Protein AF-A0A914VET1-F1 (afdb_monomer)

Organism: NCBI:txid2011161

Nearest PDB structures (foldseek):
  7yf5-assembly1_A  TM=9.419E-01  e=1.495E-14  Homo sapiens
  7yf5-assembly1_B  TM=9.483E-01  e=2.545E-14  Homo sapiens
  2o6l-assembly1_A  TM=9.411E-01  e=2.700E-14  Homo sapiens
  2o6l-assembly1_B  TM=9.484E-01  e=5.174E-14  Homo sapiens
  7yan-assembly2_D-2  TM=9.357E-01  e=5.489E-14  Homo sapiens

pLDDT: mean 88.29, std 15.83, range [33.38, 98.69]

Structure (mmCIF, N/CA/C/O backbone):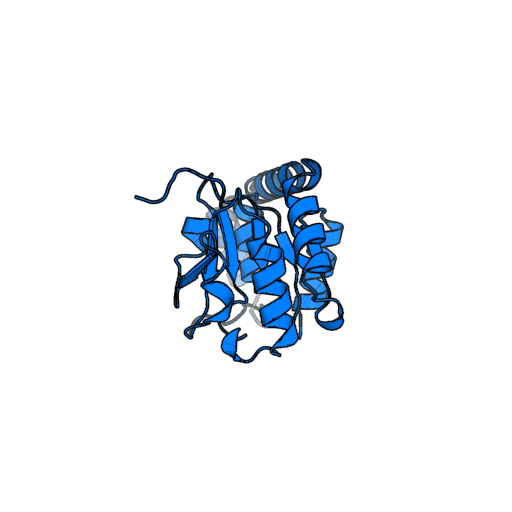
data_AF-A0A914VET1-F1
#
_entry.id   AF-A0A914VET1-F1
#
loop_
_atom_site.group_PDB
_atom_site.id
_atom_site.type_symbol
_atom_site.label_atom_id
_atom_site.label_alt_id
_atom_site.label_comp_id
_atom_site.label_asym_id
_atom_site.label_entity_id
_atom_site.label_seq_id
_atom_site.pdbx_PDB_ins_code
_atom_site.Cartn_x
_atom_site.Cartn_y
_atom_site.Cartn_z
_atom_site.occupancy
_atom_site.B_iso_or_equiv
_atom_site.auth_seq_id
_atom_site.auth_comp_id
_atom_site.auth_asym_id
_atom_site.auth_atom_id
_atom_site.pdbx_PDB_model_num
ATOM 1 N N . LEU A 1 1 ? -7.446 18.490 -12.364 1.00 37.38 1 LEU A N 1
ATOM 2 C CA . LEU A 1 1 ? -8.719 17.936 -11.841 1.00 37.38 1 LEU A CA 1
ATOM 3 C C . LEU A 1 1 ? -8.758 16.445 -12.171 1.00 37.38 1 LEU A C 1
ATOM 5 O O . LEU A 1 1 ? -9.218 16.076 -13.243 1.00 37.38 1 LEU A O 1
ATOM 9 N N . MET A 1 2 ? -8.177 15.599 -11.313 1.00 42.97 2 MET A N 1
ATOM 10 C CA . MET A 1 2 ? -8.223 14.141 -11.493 1.00 42.97 2 MET A CA 1
ATOM 11 C C . MET A 1 2 ? -9.684 13.675 -11.427 1.00 42.97 2 MET A C 1
ATOM 13 O O . MET A 1 2 ? -10.435 14.123 -10.558 1.00 42.97 2 MET A O 1
ATOM 17 N N . LYS A 1 3 ? -10.103 12.821 -12.370 1.00 43.72 3 LYS A N 1
ATOM 18 C CA . LYS A 1 3 ? -11.425 12.177 -12.342 1.00 43.72 3 LYS A CA 1
ATOM 19 C C . LYS A 1 3 ? -11.634 11.549 -10.956 1.00 43.72 3 LYS A C 1
ATOM 21 O O . LYS A 1 3 ? -10.720 10.925 -10.428 1.00 43.72 3 LYS A O 1
ATOM 26 N N . LYS A 1 4 ? -12.827 11.722 -10.373 1.00 63.06 4 LYS A N 1
ATOM 27 C CA . LYS A 1 4 ? -13.251 11.174 -9.067 1.00 63.06 4 LYS A CA 1
ATOM 28 C C . LYS A 1 4 ? -13.372 9.632 -9.102 1.00 63.06 4 LYS A C 1
ATOM 30 O O . LYS A 1 4 ? -14.446 9.100 -8.854 1.00 63.06 4 LYS A O 1
ATOM 35 N N . GLY A 1 5 ? -12.312 8.921 -9.483 1.00 85.88 5 GLY A N 1
ATOM 36 C CA . GLY A 1 5 ? -12.244 7.460 -9.542 1.00 85.88 5 GLY A CA 1
ATOM 37 C C . GLY A 1 5 ? -11.598 6.856 -8.291 1.00 85.88 5 GLY A C 1
ATOM 38 O O . GLY A 1 5 ? -11.015 7.597 -7.491 1.00 85.88 5 GLY A O 1
ATOM 39 N N . PRO A 1 6 ? -11.714 5.533 -8.092 1.00 95.94 6 PRO A N 1
ATOM 40 C CA . PRO A 1 6 ? -11.019 4.834 -7.020 1.00 95.94 6 PRO A CA 1
ATOM 41 C C . PRO A 1 6 ? -9.501 4.850 -7.259 1.00 95.94 6 PRO A C 1
ATOM 43 O O . PRO A 1 6 ? -9.032 4.822 -8.396 1.00 95.94 6 PRO A O 1
ATOM 46 N N . VAL A 1 7 ? -8.736 4.904 -6.172 1.00 97.94 7 VAL A N 1
ATOM 47 C CA . VAL A 1 7 ? -7.283 5.083 -6.174 1.00 97.94 7 VAL A CA 1
ATOM 48 C C . VAL A 1 7 ? -6.601 3.852 -5.587 1.00 97.94 7 VAL A C 1
ATOM 50 O O . VAL A 1 7 ? -7.009 3.345 -4.538 1.00 97.94 7 VAL A O 1
ATOM 53 N N . VAL A 1 8 ? -5.538 3.407 -6.249 1.00 98.56 8 VAL A N 1
ATOM 54 C CA . VAL A 1 8 ? -4.546 2.472 -5.714 1.00 98.56 8 VAL A CA 1
ATOM 55 C C . VAL A 1 8 ? -3.292 3.276 -5.398 1.00 98.56 8 VAL A C 1
ATOM 57 O O . VAL A 1 8 ? -2.717 3.915 -6.277 1.00 98.56 8 VAL A O 1
ATOM 60 N N . LEU A 1 9 ? -2.876 3.269 -4.137 1.00 98.38 9 LEU A N 1
ATOM 61 C CA . LEU A 1 9 ? -1.649 3.926 -3.704 1.00 98.38 9 LEU A CA 1
ATOM 62 C C . LEU A 1 9 ? -0.506 2.911 -3.691 1.00 98.38 9 LEU A C 1
ATOM 64 O O . LEU A 1 9 ? -0.681 1.811 -3.174 1.00 98.38 9 LEU A O 1
ATOM 68 N N . VAL A 1 10 ? 0.667 3.276 -4.205 1.00 97.88 10 VAL A N 1
ATOM 69 C CA . VAL A 1 10 ? 1.853 2.407 -4.215 1.00 97.88 10 VAL A CA 1
ATOM 70 C C . VAL A 1 10 ? 3.033 3.141 -3.587 1.00 97.88 10 VAL A C 1
ATOM 72 O O . VAL A 1 10 ? 3.426 4.219 -4.039 1.00 97.88 10 VAL A O 1
ATOM 75 N N . SER A 1 11 ? 3.602 2.567 -2.523 1.00 96.00 11 SER A N 1
ATOM 76 C CA . SER A 1 11 ? 4.776 3.120 -1.838 1.00 96.00 11 SER A CA 1
ATOM 77 C C . SER A 1 11 ? 5.548 2.040 -1.079 1.00 96.00 11 SER A C 1
ATOM 79 O O . SER A 1 11 ? 5.018 1.359 -0.197 1.00 96.00 11 SER A O 1
ATOM 81 N N . PHE A 1 12 ? 6.845 1.936 -1.366 1.00 94.44 12 PHE A N 1
ATOM 82 C CA . PHE A 1 12 ? 7.771 1.016 -0.693 1.00 94.44 12 PHE A CA 1
ATOM 83 C C . PHE A 1 12 ? 8.597 1.709 0.408 1.00 94.44 12 PHE A C 1
ATOM 85 O O . PHE A 1 12 ? 9.613 1.190 0.861 1.00 94.44 12 PHE A O 1
ATOM 92 N N . GLY A 1 13 ? 8.137 2.871 0.884 1.00 87.00 13 GLY A N 1
ATOM 93 C CA . GLY A 1 13 ? 8.807 3.638 1.932 1.00 87.00 13 GLY A CA 1
ATOM 94 C C . GLY A 1 13 ? 9.912 4.550 1.397 1.00 87.00 13 GLY A C 1
ATOM 95 O O . GLY A 1 13 ? 9.910 4.946 0.237 1.00 87.00 13 GLY A O 1
ATOM 96 N N . THR A 1 14 ? 10.814 4.969 2.283 1.00 81.12 14 THR A N 1
ATOM 97 C CA . THR A 1 14 ? 11.939 5.869 1.962 1.00 81.12 14 THR A CA 1
ATOM 98 C C . THR A 1 14 ? 13.263 5.134 1.775 1.00 81.12 14 THR A C 1
ATOM 100 O O . THR A 1 14 ? 14.162 5.677 1.146 1.00 81.12 14 THR A O 1
ATOM 103 N N . ILE A 1 15 ? 13.387 3.928 2.341 1.00 79.25 15 ILE A N 1
ATOM 104 C CA . ILE A 1 15 ? 14.629 3.143 2.331 1.00 79.25 15 ILE A CA 1
ATOM 105 C C . ILE A 1 15 ? 14.731 2.289 1.071 1.00 79.25 15 ILE A C 1
ATOM 107 O O . ILE A 1 15 ? 15.795 2.203 0.468 1.00 79.25 15 ILE A O 1
ATOM 111 N N . ALA A 1 16 ? 13.631 1.650 0.671 1.00 80.50 16 ALA A N 1
ATOM 112 C CA . ALA A 1 16 ? 13.591 0.940 -0.592 1.00 80.50 16 ALA A CA 1
ATOM 113 C C . ALA A 1 16 ? 13.415 1.964 -1.714 1.00 80.50 16 ALA A C 1
ATOM 115 O O . ALA A 1 16 ? 12.421 2.688 -1.735 1.00 80.50 16 ALA A O 1
ATOM 116 N N . GLN A 1 17 ? 14.382 2.018 -2.625 1.00 83.81 17 GLN A N 1
ATOM 117 C CA . GLN A 1 17 ? 14.286 2.788 -3.858 1.00 83.81 17 GLN A CA 1
ATOM 118 C C . GLN A 1 17 ? 13.723 1.868 -4.944 1.00 83.81 17 GLN A C 1
ATOM 120 O O . GLN A 1 17 ? 14.408 0.914 -5.321 1.00 83.81 17 GLN A O 1
ATOM 125 N N . PRO A 1 18 ? 12.484 2.089 -5.422 1.00 80.44 18 PRO A N 1
ATOM 126 C CA . PRO A 1 18 ? 11.893 1.248 -6.460 1.00 80.44 18 PRO A CA 1
ATOM 127 C C . PRO A 1 18 ? 12.713 1.221 -7.755 1.00 80.44 18 PRO A C 1
ATOM 129 O O . PRO A 1 18 ? 12.741 0.197 -8.429 1.00 80.44 18 PRO A O 1
ATOM 132 N N . SER A 1 19 ? 13.439 2.299 -8.062 1.00 81.19 19 SER A N 1
ATOM 133 C CA . SER A 1 19 ? 14.410 2.36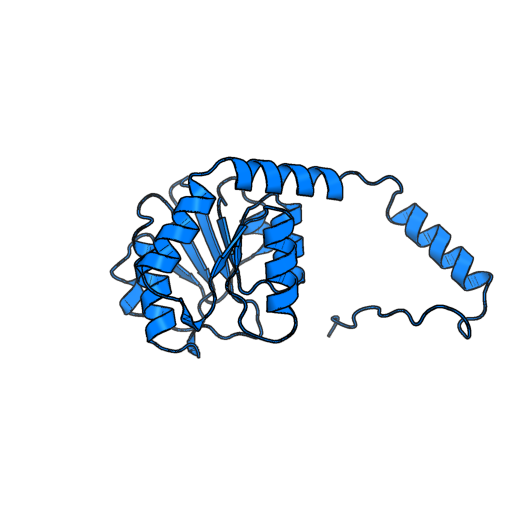9 -9.162 1.00 81.19 19 SER A CA 1
ATOM 134 C C . SER A 1 19 ? 15.523 1.316 -9.099 1.00 81.19 19 SER A C 1
ATOM 136 O O . SER A 1 19 ? 16.046 0.913 -10.135 1.00 81.19 19 SER A O 1
ATOM 138 N N . ALA A 1 20 ? 15.878 0.849 -7.900 1.00 86.88 20 ALA A N 1
ATOM 139 C CA . ALA A 1 20 ? 16.898 -0.174 -7.682 1.00 86.88 20 ALA A CA 1
ATOM 140 C C . ALA A 1 20 ? 16.332 -1.606 -7.694 1.00 86.88 20 ALA A C 1
ATOM 142 O O . ALA A 1 20 ? 17.068 -2.563 -7.435 1.00 86.88 20 ALA A O 1
ATOM 143 N N . PHE A 1 21 ? 15.031 -1.784 -7.946 1.00 90.94 21 PHE A N 1
ATOM 144 C CA . PHE A 1 21 ? 14.439 -3.116 -8.026 1.00 90.94 21 PHE A CA 1
ATOM 145 C C . PHE A 1 21 ? 14.884 -3.844 -9.304 1.00 90.94 21 PHE A C 1
ATOM 147 O O . PHE A 1 21 ? 15.158 -3.206 -10.323 1.00 90.94 21 PHE A O 1
ATOM 154 N N . PRO A 1 22 ? 14.939 -5.190 -9.282 1.00 93.00 22 PRO A N 1
ATOM 155 C CA . PRO A 1 22 ? 15.103 -5.974 -10.498 1.00 93.00 22 PRO A CA 1
ATOM 156 C C . PRO A 1 22 ? 14.072 -5.570 -11.556 1.00 93.00 22 PRO A C 1
ATOM 158 O O . PRO A 1 22 ? 12.897 -5.378 -11.234 1.00 93.00 22 PRO A O 1
ATOM 161 N N . LYS A 1 23 ? 14.501 -5.482 -12.821 1.00 92.12 23 LYS A N 1
ATOM 162 C CA . LYS A 1 23 ? 13.632 -5.078 -13.940 1.00 92.12 23 LYS A CA 1
ATOM 163 C C . LYS A 1 23 ? 12.366 -5.927 -14.025 1.00 92.12 23 LYS A C 1
ATOM 165 O O . LYS A 1 23 ? 11.289 -5.374 -14.192 1.00 92.12 23 LYS A O 1
ATOM 170 N N . ASP A 1 24 ? 12.483 -7.231 -13.793 1.00 93.06 24 ASP A N 1
ATOM 171 C CA . ASP A 1 24 ? 11.344 -8.154 -13.812 1.00 93.06 24 ASP A CA 1
ATOM 172 C C . ASP A 1 24 ? 10.283 -7.799 -12.759 1.00 93.06 24 ASP A C 1
ATOM 174 O O . ASP A 1 24 ? 9.086 -7.935 -13.008 1.00 93.06 24 ASP A O 1
ATOM 178 N N . TRP A 1 25 ? 10.694 -7.288 -11.590 1.00 94.94 25 TRP A N 1
ATOM 179 C CA . TRP A 1 25 ? 9.746 -6.844 -10.565 1.00 94.94 25 TRP A CA 1
ATOM 180 C C . TRP A 1 25 ? 9.036 -5.568 -10.985 1.00 94.94 25 TRP A C 1
ATOM 182 O O . TRP A 1 25 ? 7.827 -5.456 -10.803 1.00 94.94 25 TRP A O 1
ATOM 192 N N . ILE A 1 26 ? 9.788 -4.606 -11.524 1.00 94.62 26 ILE A N 1
ATOM 193 C CA . ILE A 1 26 ? 9.233 -3.343 -12.013 1.00 94.62 26 ILE A CA 1
ATOM 194 C C . ILE A 1 26 ? 8.223 -3.637 -13.122 1.00 94.62 26 ILE A C 1
ATOM 196 O O . ILE A 1 26 ? 7.090 -3.172 -13.038 1.00 94.62 26 ILE A O 1
ATOM 200 N N . HIS A 1 27 ? 8.599 -4.476 -14.086 1.00 95.25 27 HIS A N 1
ATOM 201 C CA . HIS A 1 27 ? 7.738 -4.909 -15.176 1.00 95.25 27 HIS A CA 1
ATOM 202 C C . HIS A 1 27 ? 6.457 -5.580 -14.658 1.00 95.25 27 HIS A C 1
ATOM 204 O O . HIS A 1 27 ? 5.361 -5.140 -14.995 1.00 95.25 27 HIS A O 1
ATOM 210 N N . GLY A 1 28 ? 6.574 -6.567 -13.760 1.00 97.00 28 GLY A N 1
ATOM 211 C CA . GLY A 1 28 ? 5.413 -7.244 -13.175 1.00 97.00 28 GLY A CA 1
ATOM 212 C C . GLY A 1 28 ? 4.488 -6.307 -12.389 1.00 97.00 28 GLY A C 1
ATOM 213 O O . GLY A 1 28 ? 3.268 -6.419 -12.483 1.00 97.00 28 GLY A O 1
ATOM 214 N N . LEU A 1 29 ? 5.048 -5.342 -11.654 1.00 97.31 29 LEU A N 1
ATOM 215 C CA . LEU A 1 29 ? 4.275 -4.331 -10.928 1.00 97.31 29 LEU A CA 1
ATOM 216 C C . LEU A 1 29 ? 3.564 -3.357 -11.874 1.00 97.31 29 LEU A C 1
ATOM 218 O O . LEU A 1 29 ? 2.380 -3.086 -11.686 1.00 97.31 29 LEU A O 1
ATOM 222 N N . VAL A 1 30 ? 4.271 -2.829 -12.874 1.00 97.12 30 VAL A N 1
ATOM 223 C CA . VAL A 1 30 ? 3.716 -1.897 -13.863 1.00 97.12 30 VAL A CA 1
ATOM 224 C C . VAL A 1 30 ? 2.611 -2.567 -14.664 1.00 97.12 30 VAL A C 1
ATOM 226 O O . VAL A 1 30 ? 1.521 -2.015 -14.766 1.00 97.12 30 VAL A O 1
ATOM 229 N N . GLU A 1 31 ? 2.860 -3.757 -15.203 1.00 97.81 31 GLU A N 1
ATOM 230 C CA . GLU A 1 31 ? 1.890 -4.468 -16.029 1.00 97.81 31 GLU A CA 1
ATOM 231 C C . GLU A 1 31 ? 0.677 -4.922 -15.204 1.00 97.81 31 GLU A C 1
ATOM 233 O O . GLU A 1 31 ? -0.469 -4.641 -15.563 1.00 97.81 31 GLU A O 1
ATOM 238 N N . GLY A 1 32 ? 0.917 -5.534 -14.039 1.00 98.12 32 GLY A N 1
ATOM 239 C CA . GLY A 1 32 ? -0.146 -6.041 -13.174 1.00 98.12 32 GLY A CA 1
ATOM 240 C C . GLY A 1 32 ? -1.061 -4.937 -12.636 1.00 98.12 32 GLY A C 1
ATOM 241 O O . GLY A 1 32 ? -2.284 -5.087 -12.639 1.00 98.12 32 GLY A O 1
ATOM 242 N N . LEU A 1 33 ? -0.497 -3.797 -12.218 1.00 98.19 33 LEU A N 1
ATOM 243 C CA . LEU A 1 33 ? -1.284 -2.641 -11.768 1.00 98.19 33 LEU A CA 1
ATOM 244 C C . LEU A 1 33 ? -1.870 -1.840 -12.939 1.00 98.19 33 LEU A C 1
ATOM 246 O O . LEU A 1 33 ? -2.954 -1.272 -12.813 1.00 98.19 33 LEU A O 1
ATOM 250 N N . GLY A 1 34 ? -1.195 -1.812 -14.087 1.00 97.56 34 GLY A N 1
ATOM 251 C CA . GLY A 1 34 ? -1.665 -1.158 -15.308 1.00 97.56 34 GLY A CA 1
ATOM 252 C C . GLY A 1 34 ? -2.943 -1.788 -15.860 1.00 97.56 34 GLY A C 1
ATOM 253 O O . GLY A 1 34 ? -3.829 -1.082 -16.340 1.00 97.56 34 GLY A O 1
ATOM 254 N N . ARG A 1 35 ? -3.105 -3.104 -15.679 1.00 97.56 35 ARG A N 1
ATOM 255 C CA . ARG A 1 35 ? -4.337 -3.846 -15.996 1.00 97.56 35 ARG A CA 1
ATOM 256 C C . ARG A 1 35 ? -5.554 -3.427 -15.157 1.00 97.56 35 ARG A C 1
ATOM 258 O O . ARG A 1 35 ? -6.683 -3.680 -15.572 1.00 97.56 35 ARG A O 1
ATOM 265 N N . LEU A 1 36 ? -5.373 -2.732 -14.029 1.00 96.56 36 LEU A N 1
ATOM 266 C CA . LEU A 1 36 ? -6.465 -2.165 -13.223 1.00 96.56 36 LEU A CA 1
ATOM 267 C C . LEU A 1 36 ? -7.011 -0.869 -13.854 1.00 96.56 36 LEU A C 1
ATOM 269 O O . LEU A 1 36 ? -7.013 0.191 -13.227 1.00 96.56 36 LEU A O 1
ATOM 273 N N . SER A 1 37 ? -7.503 -0.939 -15.093 1.00 93.31 37 SER A N 1
ATOM 274 C CA . SER A 1 37 ? -7.878 0.229 -15.914 1.00 93.31 37 SER A CA 1
ATOM 275 C C . SER A 1 37 ? -8.955 1.135 -15.297 1.00 93.31 37 SER A C 1
ATOM 277 O O . SER A 1 37 ? -9.076 2.302 -15.668 1.00 93.31 37 SER A O 1
ATOM 279 N N . ASN A 1 38 ? -9.741 0.611 -14.351 1.00 94.69 38 ASN A N 1
ATOM 280 C CA . ASN A 1 38 ? -10.794 1.344 -13.639 1.00 94.69 38 ASN A CA 1
ATOM 281 C C . ASN A 1 38 ? -10.280 2.132 -12.421 1.00 94.69 38 ASN A C 1
ATOM 283 O O . ASN A 1 38 ? -11.046 2.880 -11.810 1.00 94.69 38 ASN A O 1
ATOM 287 N N . PHE A 1 39 ? -9.009 1.962 -12.056 1.00 96.69 39 PHE A N 1
ATOM 288 C CA . PHE A 1 39 ? -8.386 2.577 -10.892 1.00 96.69 39 PHE A CA 1
ATOM 289 C C . PHE A 1 39 ? -7.273 3.516 -11.316 1.00 96.69 39 PHE A C 1
ATOM 291 O O . PHE A 1 39 ? -6.477 3.199 -12.192 1.00 96.69 39 PHE A O 1
ATOM 298 N N . THR A 1 40 ? -7.170 4.648 -10.632 1.00 97.62 40 THR A N 1
ATOM 299 C CA . THR A 1 40 ? -6.008 5.527 -10.733 1.00 97.62 40 THR A CA 1
ATOM 300 C C . THR A 1 40 ? -4.910 5.007 -9.811 1.00 97.62 40 THR A C 1
ATOM 302 O O . THR A 1 40 ? -5.080 4.979 -8.593 1.00 97.62 40 THR A O 1
ATOM 305 N N . VAL A 1 41 ? -3.776 4.608 -10.377 1.00 97.94 41 VAL A N 1
ATOM 306 C CA . VAL A 1 41 ? -2.606 4.136 -9.638 1.00 97.94 41 VAL A CA 1
ATOM 307 C C . VAL A 1 41 ? -1.678 5.323 -9.409 1.00 97.94 41 VAL A C 1
ATOM 309 O O . VAL A 1 41 ? -1.129 5.882 -10.354 1.00 97.94 41 VAL A O 1
ATOM 312 N N . ILE A 1 42 ? -1.498 5.724 -8.152 1.00 97.31 42 ILE A N 1
ATOM 313 C CA . ILE A 1 42 ? -0.522 6.746 -7.765 1.00 97.31 42 ILE A CA 1
ATOM 314 C C . ILE A 1 42 ? 0.663 6.022 -7.148 1.00 97.31 42 ILE A C 1
ATOM 316 O O . ILE A 1 42 ? 0.551 5.451 -6.061 1.00 97.31 42 ILE A O 1
ATOM 320 N N . TRP A 1 43 ? 1.800 6.047 -7.833 1.00 96.25 43 TRP A N 1
ATOM 321 C CA . TRP A 1 43 ? 2.990 5.327 -7.409 1.00 96.25 43 TRP A CA 1
ATOM 322 C C . TRP A 1 43 ? 4.120 6.296 -7.101 1.00 96.25 43 TRP A C 1
ATOM 324 O O . TRP A 1 43 ? 4.597 7.030 -7.964 1.00 96.25 43 TRP A O 1
ATOM 334 N N . ARG A 1 44 ? 4.575 6.272 -5.843 1.00 94.69 44 ARG A N 1
ATOM 335 C CA . ARG A 1 44 ? 5.830 6.911 -5.465 1.00 94.69 44 ARG A CA 1
ATOM 336 C C . ARG A 1 44 ? 7.015 6.220 -6.150 1.00 94.69 44 ARG A C 1
ATOM 338 O O . ARG A 1 44 ? 7.394 5.122 -5.739 1.00 94.69 44 ARG A O 1
ATOM 345 N N . PHE A 1 45 ? 7.607 6.877 -7.138 1.00 91.69 45 PHE A N 1
ATOM 346 C CA . PHE A 1 45 ? 8.716 6.360 -7.933 1.00 91.69 45 PHE A CA 1
ATOM 347 C C . PHE A 1 45 ? 9.668 7.508 -8.285 1.00 91.69 45 PHE A C 1
ATOM 349 O O . PHE A 1 45 ? 9.232 8.602 -8.629 1.00 91.69 45 PHE A O 1
ATOM 356 N N . ASP A 1 46 ? 10.963 7.278 -8.109 1.00 82.44 46 ASP A N 1
ATOM 357 C CA . ASP A 1 46 ? 12.000 8.309 -8.024 1.00 82.44 46 ASP A CA 1
ATOM 358 C C . ASP A 1 46 ? 12.633 8.698 -9.367 1.00 82.44 46 ASP A C 1
ATOM 360 O O . ASP A 1 46 ? 13.247 9.760 -9.456 1.00 82.44 46 ASP A O 1
ATOM 364 N N . ILE A 1 47 ? 12.458 7.882 -10.407 1.00 83.62 47 ILE A N 1
ATOM 365 C CA . ILE A 1 47 ? 13.014 8.112 -11.749 1.00 83.62 47 ILE A CA 1
ATOM 366 C C . ILE A 1 47 ? 11.945 7.946 -12.835 1.00 83.62 47 ILE A C 1
ATOM 368 O O . ILE A 1 47 ? 10.909 7.324 -12.612 1.00 83.62 47 ILE A O 1
ATOM 372 N N . ASP A 1 48 ? 12.200 8.452 -14.038 1.00 84.00 48 ASP A N 1
ATOM 373 C CA . ASP A 1 48 ? 11.318 8.176 -15.171 1.00 84.00 48 ASP A CA 1
ATOM 374 C C . ASP A 1 48 ? 11.339 6.684 -15.528 1.00 84.00 48 ASP A C 1
ATOM 376 O O . ASP A 1 48 ? 12.397 6.060 -15.632 1.00 84.00 48 ASP A O 1
ATOM 380 N N . LEU A 1 49 ? 10.152 6.116 -15.747 1.00 87.88 49 LEU A N 1
ATOM 381 C CA . LEU A 1 49 ? 9.967 4.716 -16.116 1.00 87.88 49 LEU A CA 1
ATOM 382 C C . LEU A 1 49 ? 9.143 4.631 -17.410 1.00 87.88 49 LEU A C 1
ATOM 384 O O . LEU A 1 49 ? 7.911 4.631 -17.357 1.00 87.88 49 LEU A O 1
ATOM 388 N N . PRO A 1 50 ? 9.801 4.551 -18.583 1.00 88.31 50 PRO A N 1
ATOM 389 C CA . PRO A 1 50 ? 9.123 4.540 -19.881 1.00 88.31 50 PRO A CA 1
ATOM 390 C C . PRO A 1 50 ? 8.088 3.419 -20.033 1.00 88.31 50 PRO A C 1
ATOM 392 O O . PRO A 1 50 ? 7.066 3.609 -20.683 1.00 88.31 50 PRO A O 1
ATOM 395 N N . GLU A 1 51 ? 8.311 2.272 -19.388 1.00 88.69 51 GLU A N 1
ATOM 396 C CA . GLU A 1 51 ? 7.394 1.124 -19.408 1.00 88.69 51 GLU A CA 1
ATOM 397 C C . GLU A 1 51 ? 6.009 1.444 -18.825 1.00 88.69 51 GLU A C 1
ATOM 399 O O . GLU A 1 51 ? 5.023 0.818 -19.211 1.00 88.69 51 GLU A O 1
ATOM 404 N N . ALA A 1 52 ? 5.908 2.430 -17.925 1.00 91.25 52 ALA A N 1
ATOM 405 C CA . ALA A 1 52 ? 4.633 2.868 -17.363 1.00 91.25 52 ALA A CA 1
ATOM 406 C C . ALA A 1 52 ? 3.829 3.758 -18.327 1.00 91.25 52 ALA A C 1
ATOM 408 O O . ALA A 1 52 ? 2.619 3.883 -18.165 1.00 91.25 52 ALA A O 1
ATOM 409 N N . ALA A 1 53 ? 4.461 4.344 -19.354 1.00 90.38 53 ALA A N 1
ATOM 410 C CA . ALA A 1 53 ? 3.810 5.287 -20.269 1.00 90.38 53 ALA A CA 1
ATOM 411 C C . ALA A 1 53 ? 2.691 4.652 -21.114 1.00 90.38 53 ALA A C 1
ATOM 413 O O . ALA A 1 53 ? 1.791 5.354 -21.572 1.00 90.38 53 ALA A O 1
ATOM 414 N N . GLN A 1 54 ? 2.717 3.329 -21.298 1.00 93.25 54 GLN A N 1
ATOM 415 C CA . GLN A 1 54 ? 1.652 2.590 -21.984 1.00 93.25 54 GLN A CA 1
ATOM 416 C C . GLN A 1 54 ? 0.372 2.439 -21.136 1.00 93.25 54 GLN A C 1
ATOM 418 O O . GLN A 1 54 ? -0.679 2.097 -21.675 1.00 93.25 54 GLN A O 1
ATOM 423 N N . TYR A 1 55 ? 0.440 2.715 -19.828 1.00 95.81 55 TYR A N 1
ATOM 424 C CA . TYR A 1 55 ? -0.670 2.580 -18.886 1.00 95.81 55 TYR A CA 1
ATOM 425 C C . TYR A 1 55 ? -1.156 3.962 -18.424 1.00 95.81 55 TYR A C 1
ATOM 427 O O . TYR A 1 55 ? -0.604 4.532 -17.481 1.00 95.81 55 TYR A O 1
ATOM 435 N N . PRO A 1 56 ? -2.216 4.525 -19.038 1.00 94.12 56 PRO A N 1
ATOM 436 C CA . PRO A 1 56 ? -2.661 5.896 -18.759 1.00 94.12 56 PRO A CA 1
ATOM 437 C C . PRO A 1 56 ? -3.214 6.091 -17.339 1.00 94.12 56 PRO A C 1
ATOM 439 O O . PRO A 1 56 ? -3.428 7.222 -16.904 1.00 94.12 56 PRO A O 1
ATOM 442 N N . ASN A 1 57 ? -3.487 4.996 -16.630 1.00 96.25 57 ASN A N 1
ATOM 443 C CA . ASN A 1 57 ? -3.963 4.985 -15.257 1.00 96.25 57 ASN A CA 1
ATOM 444 C C . ASN A 1 57 ? -2.832 5.014 -14.215 1.00 96.25 57 ASN A C 1
ATOM 446 O O . ASN A 1 57 ? -3.131 5.191 -13.034 1.00 96.25 57 ASN A O 1
ATOM 450 N N . ILE A 1 58 ? -1.569 4.851 -14.624 1.00 96.88 58 ILE A N 1
ATOM 451 C CA . ILE A 1 58 ? -0.408 4.921 -13.735 1.00 96.88 58 ILE A CA 1
ATOM 452 C C . ILE A 1 58 ? 0.162 6.339 -13.736 1.00 96.88 58 ILE A C 1
ATOM 454 O O . ILE A 1 58 ? 0.540 6.891 -14.767 1.00 96.88 58 ILE A O 1
ATOM 458 N N . HIS A 1 59 ? 0.270 6.917 -12.545 1.00 95.25 59 HIS A N 1
ATOM 459 C CA . HIS A 1 59 ? 0.903 8.205 -12.311 1.00 95.25 59 HIS A CA 1
ATOM 460 C C . HIS A 1 59 ? 2.084 8.026 -11.366 1.00 95.25 59 HIS A C 1
ATOM 462 O O . HIS A 1 59 ? 1.913 7.751 -10.175 1.00 95.25 59 HIS A O 1
ATOM 468 N N . LEU A 1 60 ? 3.282 8.197 -11.916 1.00 94.75 60 LEU A N 1
ATOM 469 C CA . LEU A 1 60 ? 4.524 8.173 -11.158 1.00 94.75 60 LEU A CA 1
ATOM 470 C C . LEU A 1 60 ? 4.788 9.554 -10.568 1.00 94.75 60 LEU A C 1
ATOM 472 O O . LEU A 1 60 ? 4.683 10.565 -11.263 1.00 94.75 60 LEU A O 1
ATOM 476 N N . VAL A 1 61 ? 5.113 9.599 -9.280 1.00 93.56 61 VAL A N 1
ATOM 477 C CA . VAL A 1 61 ? 5.464 10.837 -8.579 1.00 93.56 61 VAL A CA 1
ATOM 478 C C . VAL A 1 61 ? 6.681 10.607 -7.679 1.00 93.56 61 VAL A C 1
ATOM 480 O O . VAL A 1 61 ? 6.711 9.619 -6.948 1.00 93.56 61 VAL A O 1
ATOM 483 N N . PRO A 1 62 ? 7.674 11.511 -7.645 1.00 91.00 62 PRO A N 1
ATOM 484 C CA . PRO A 1 62 ? 8.867 11.334 -6.805 1.00 91.00 62 PRO A CA 1
ATOM 485 C C . PRO A 1 62 ? 8.539 11.390 -5.306 1.00 91.00 62 PRO A C 1
ATOM 487 O O . PRO A 1 62 ? 9.199 10.776 -4.462 1.00 91.00 62 PRO A O 1
ATOM 490 N N . TRP A 1 63 ? 7.475 12.116 -4.967 1.00 92.00 63 TRP A N 1
ATOM 491 C CA . TRP A 1 63 ? 6.985 12.286 -3.613 1.00 92.00 63 TRP A CA 1
ATOM 492 C C . TRP A 1 63 ? 5.460 12.392 -3.607 1.00 92.00 63 TRP A C 1
ATOM 494 O O . TRP A 1 63 ? 4.862 12.913 -4.547 1.00 92.00 63 TRP A O 1
ATOM 504 N N . LEU A 1 64 ? 4.834 11.910 -2.532 1.00 92.69 64 LEU A N 1
ATOM 505 C CA . LEU A 1 64 ? 3.396 12.029 -2.312 1.00 92.69 64 LEU A CA 1
ATOM 506 C C . LEU A 1 64 ? 3.063 12.208 -0.820 1.00 92.69 64 LEU A C 1
ATOM 508 O O . LEU A 1 64 ? 3.782 11.674 0.033 1.00 92.69 64 LEU A O 1
ATOM 512 N N . PRO A 1 65 ? 1.963 12.910 -0.481 1.00 94.19 65 PRO A N 1
ATOM 513 C CA . PRO A 1 65 ? 1.475 13.020 0.889 1.00 94.19 65 PRO A CA 1
ATOM 514 C C . PRO A 1 65 ? 0.742 11.726 1.288 1.00 94.19 65 PRO A C 1
ATOM 516 O O . PRO A 1 65 ? -0.485 11.665 1.306 1.00 94.19 65 PRO A O 1
ATOM 519 N N . GLN A 1 66 ? 1.502 10.660 1.574 1.00 95.31 66 GLN A N 1
ATOM 520 C CA . GLN A 1 66 ? 0.988 9.293 1.789 1.00 95.31 66 GLN A CA 1
ATOM 521 C C . GLN A 1 66 ? -0.185 9.238 2.770 1.00 95.31 66 GLN A C 1
ATOM 523 O O . GLN A 1 66 ? -1.202 8.620 2.472 1.00 95.31 66 GLN A O 1
ATOM 528 N N . ARG A 1 67 ? -0.064 9.915 3.915 1.00 95.00 67 ARG A N 1
ATOM 529 C CA . ARG A 1 67 ? -1.100 9.922 4.951 1.00 95.00 6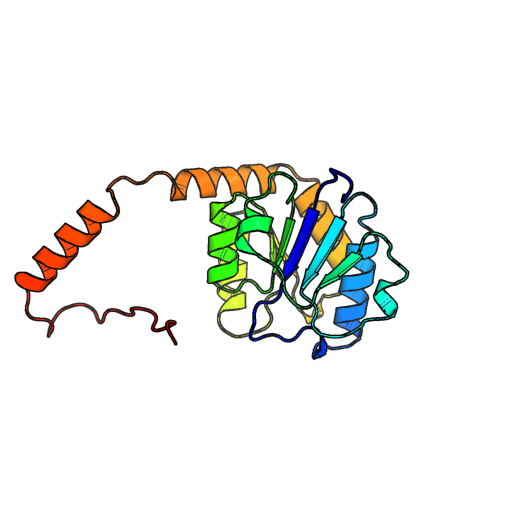7 ARG A CA 1
ATOM 530 C C . ARG A 1 67 ? -2.405 10.556 4.468 1.00 95.00 67 ARG A C 1
ATOM 532 O O . ARG A 1 67 ? -3.470 9.998 4.705 1.00 95.00 67 ARG A O 1
ATOM 539 N N . ASP A 1 68 ? -2.324 11.687 3.772 1.00 95.62 68 ASP A N 1
ATOM 540 C CA . ASP A 1 68 ? -3.513 12.377 3.262 1.00 95.62 68 ASP A CA 1
ATOM 541 C C . ASP A 1 68 ? -4.176 11.581 2.134 1.00 95.62 68 ASP A C 1
ATOM 543 O O . ASP A 1 68 ? -5.403 11.530 2.049 1.00 95.62 68 ASP A O 1
ATOM 547 N N . LEU A 1 69 ? -3.377 10.903 1.301 1.00 96.75 69 LEU A N 1
ATOM 548 C CA . LEU A 1 69 ? -3.891 9.993 0.280 1.00 96.75 69 LEU A CA 1
ATOM 549 C C . LEU A 1 69 ? -4.560 8.765 0.899 1.00 96.75 69 LEU A C 1
ATOM 551 O O . LEU A 1 69 ? -5.647 8.406 0.462 1.00 96.75 69 LEU A O 1
ATOM 555 N N . LEU A 1 70 ? -3.973 8.146 1.925 1.00 97.31 70 LEU A N 1
ATOM 556 C CA . LEU A 1 70 ? -4.595 7.016 2.626 1.00 97.31 70 LEU A CA 1
ATOM 557 C C . LEU A 1 70 ? -5.924 7.409 3.280 1.00 97.31 70 LEU A C 1
ATOM 559 O O . LEU A 1 70 ? -6.880 6.648 3.203 1.00 97.31 70 LEU A O 1
ATOM 563 N N . LYS A 1 71 ? -6.007 8.620 3.835 1.00 96.25 71 LYS A N 1
ATOM 564 C CA . LYS A 1 71 ? -7.237 9.176 4.413 1.00 96.25 71 LYS A CA 1
ATOM 565 C C . LYS A 1 71 ? -8.309 9.510 3.370 1.00 96.25 71 LYS A C 1
ATOM 567 O O . LYS A 1 71 ? -9.489 9.662 3.694 1.00 96.25 71 LYS A O 1
ATOM 572 N N . HIS A 1 72 ? -7.922 9.688 2.110 1.00 96.44 72 HIS A N 1
ATOM 573 C CA . HIS A 1 72 ? -8.857 10.081 1.069 1.00 96.44 72 HIS A CA 1
ATOM 574 C C . HIS A 1 72 ? -9.852 8.938 0.774 1.00 96.44 72 HIS A C 1
ATOM 576 O O . HIS A 1 72 ? -9.431 7.817 0.489 1.00 96.44 72 HIS A O 1
ATOM 582 N N . PRO A 1 73 ? -11.176 9.195 0.728 1.00 95.19 73 PRO A N 1
ATOM 583 C CA . PRO A 1 73 ? -12.198 8.143 0.623 1.00 95.19 73 PRO A CA 1
ATOM 584 C C . PRO A 1 73 ? -12.131 7.330 -0.676 1.00 95.19 73 PRO A C 1
ATOM 586 O O . PRO A 1 73 ? -12.691 6.233 -0.758 1.00 95.19 73 PRO A O 1
ATOM 589 N N . ASN A 1 74 ? -11.466 7.855 -1.706 1.00 96.31 74 ASN A N 1
ATOM 590 C CA . ASN A 1 74 ? -11.261 7.129 -2.955 1.00 96.31 74 ASN A CA 1
ATOM 591 C C . ASN A 1 74 ? -10.123 6.112 -2.891 1.00 96.31 74 ASN A C 1
ATOM 593 O O . ASN A 1 74 ? -10.074 5.271 -3.777 1.00 96.31 74 ASN A O 1
ATOM 597 N N . THR A 1 75 ? -9.245 6.142 -1.892 1.00 97.81 75 THR A N 1
ATOM 598 C CA . THR A 1 75 ? -8.164 5.158 -1.779 1.00 97.81 75 THR A CA 1
ATOM 599 C C . THR A 1 75 ? -8.743 3.813 -1.363 1.00 97.81 75 THR A C 1
ATOM 601 O O . THR A 1 75 ? -9.370 3.689 -0.314 1.00 97.81 75 THR A O 1
ATOM 604 N N . LYS A 1 76 ? -8.608 2.815 -2.241 1.00 97.94 76 LYS A N 1
ATOM 605 C CA . LYS A 1 76 ? -9.215 1.483 -2.076 1.00 97.94 76 LYS A CA 1
ATOM 606 C C . LYS A 1 76 ? -8.203 0.391 -1.784 1.00 97.94 76 LYS A C 1
ATOM 608 O O . LYS A 1 76 ? -8.578 -0.632 -1.228 1.00 97.94 76 LYS A O 1
ATOM 613 N N . LEU A 1 77 ? -6.945 0.611 -2.146 1.00 98.62 77 LEU A N 1
ATOM 614 C CA . LEU A 1 77 ? -5.867 -0.341 -1.938 1.00 98.62 77 LEU A CA 1
ATOM 615 C C . LEU A 1 77 ? -4.569 0.410 -1.686 1.00 98.62 77 LEU A C 1
ATOM 617 O O . LEU A 1 77 ? -4.272 1.393 -2.372 1.00 98.62 77 LEU A O 1
ATOM 621 N N . PHE A 1 78 ? -3.780 -0.103 -0.749 1.00 98.69 78 PHE A N 1
ATOM 622 C CA . PHE A 1 78 ? -2.405 0.321 -0.554 1.00 98.69 78 PHE A CA 1
ATOM 623 C C . PHE A 1 78 ? -1.426 -0.817 -0.849 1.00 98.69 78 PHE A C 1
ATOM 625 O O . PHE A 1 78 ? -1.370 -1.818 -0.136 1.00 98.69 78 PHE A O 1
ATOM 632 N N . VAL A 1 79 ? -0.630 -0.662 -1.902 1.00 98.56 79 VAL A N 1
ATOM 633 C CA . VAL A 1 79 ? 0.478 -1.558 -2.235 1.00 98.56 79 VAL A CA 1
ATOM 634 C C . VAL A 1 79 ? 1.718 -1.086 -1.485 1.00 98.56 79 VAL A C 1
ATOM 636 O O . VAL A 1 79 ? 2.190 0.038 -1.678 1.00 98.56 79 VAL A O 1
ATOM 639 N N . THR A 1 80 ? 2.245 -1.931 -0.601 1.00 97.69 80 THR A N 1
ATOM 640 C CA . THR A 1 80 ? 3.314 -1.535 0.314 1.00 97.69 80 THR A CA 1
ATOM 641 C C . THR A 1 80 ? 4.298 -2.652 0.624 1.00 97.69 80 THR A C 1
ATOM 643 O O . THR A 1 80 ? 3.949 -3.827 0.692 1.00 97.69 80 THR A O 1
ATOM 646 N N . HIS A 1 81 ? 5.535 -2.264 0.932 1.00 96.38 81 HIS A N 1
ATOM 647 C CA . HIS A 1 81 ? 6.567 -3.146 1.484 1.00 96.38 81 HIS A CA 1
ATOM 648 C C . HIS A 1 81 ? 6.282 -3.683 2.900 1.00 96.38 81 HIS A C 1
ATOM 650 O O . HIS A 1 81 ? 7.115 -4.384 3.460 1.00 96.38 81 HIS A O 1
ATOM 656 N N . ALA A 1 82 ? 5.147 -3.339 3.518 1.00 96.50 82 ALA A N 1
ATOM 657 C CA . ALA A 1 82 ? 4.792 -3.736 4.884 1.00 96.50 82 ALA A CA 1
AT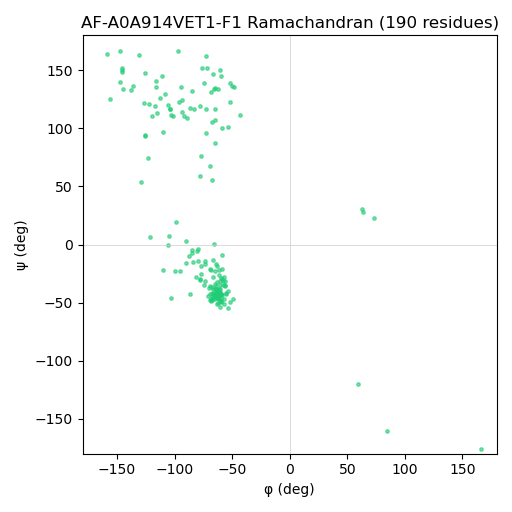OM 658 C C . ALA A 1 82 ? 5.745 -3.213 5.983 1.00 96.50 82 ALA A C 1
ATOM 660 O O . ALA A 1 82 ? 5.904 -3.833 7.039 1.00 96.50 82 ALA A O 1
ATOM 661 N N . GLY A 1 83 ? 6.360 -2.045 5.772 1.00 95.38 83 GLY A N 1
ATOM 662 C CA . GLY A 1 83 ? 7.011 -1.306 6.855 1.00 95.38 83 GLY A CA 1
ATOM 663 C C . GLY A 1 83 ? 6.010 -0.945 7.958 1.00 95.38 83 GLY A C 1
ATOM 664 O O . GLY A 1 83 ? 4.844 -0.659 7.680 1.00 95.38 83 GLY A O 1
ATOM 665 N N . TYR A 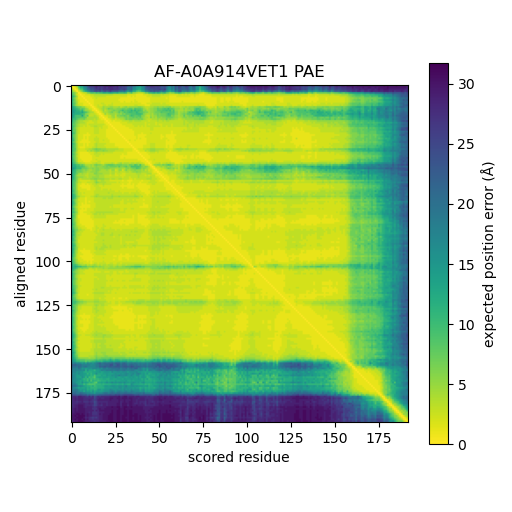1 84 ? 6.455 -0.941 9.217 1.00 93.44 84 TYR A N 1
ATOM 666 C CA . TYR A 1 84 ? 5.561 -0.778 10.371 1.00 93.44 84 TYR A CA 1
ATOM 667 C C . TYR A 1 84 ? 4.704 0.501 10.315 1.00 93.44 84 TYR A C 1
ATOM 669 O O . TYR A 1 84 ? 3.501 0.450 10.564 1.00 93.44 84 TYR A O 1
ATOM 677 N N . ASN A 1 85 ? 5.296 1.637 9.927 1.00 93.06 85 ASN A N 1
ATOM 678 C CA . ASN A 1 85 ? 4.564 2.903 9.797 1.00 93.06 85 ASN A CA 1
ATOM 679 C C . ASN A 1 85 ? 3.500 2.836 8.694 1.00 93.06 85 ASN A C 1
ATOM 681 O O . ASN A 1 85 ? 2.360 3.221 8.930 1.00 93.06 85 ASN A O 1
ATOM 685 N N . SER A 1 86 ? 3.847 2.277 7.531 1.00 93.75 86 SER A N 1
ATOM 686 C CA . SER A 1 86 ? 2.913 2.068 6.420 1.00 93.75 86 SER A CA 1
ATOM 687 C C . SER A 1 86 ? 1.725 1.197 6.828 1.00 93.75 86 SER A C 1
ATOM 689 O O . SER A 1 86 ? 0.587 1.539 6.515 1.00 93.75 86 SER A O 1
ATOM 691 N N . LEU A 1 87 ? 1.968 0.110 7.571 1.00 95.06 87 LEU A N 1
ATOM 692 C CA . LEU A 1 87 ? 0.885 -0.720 8.101 1.00 95.06 87 LEU A CA 1
ATOM 693 C C . LEU A 1 87 ? -0.014 0.065 9.052 1.00 95.06 87 LEU A C 1
ATOM 695 O O . LEU A 1 87 ? -1.236 -0.017 8.946 1.00 95.06 87 LEU A O 1
ATOM 699 N N . LEU A 1 88 ? 0.580 0.811 9.986 1.00 94.06 88 LEU A N 1
ATOM 700 C CA . LEU A 1 88 ? -0.171 1.566 10.982 1.00 94.06 88 LEU A CA 1
ATOM 701 C C . LEU A 1 88 ? -1.048 2.639 10.332 1.00 94.06 88 LEU A C 1
ATOM 703 O O . LEU A 1 88 ? -2.198 2.794 10.728 1.00 94.06 88 LEU A O 1
ATOM 707 N N . GLU A 1 89 ? -0.514 3.367 9.353 1.00 95.12 89 GLU A N 1
ATOM 708 C CA . GLU A 1 89 ? -1.248 4.386 8.600 1.00 95.12 89 GLU A CA 1
ATOM 709 C C . GLU A 1 89 ? -2.408 3.764 7.821 1.00 95.12 89 GLU A C 1
ATOM 711 O O . GLU A 1 89 ? -3.544 4.182 8.002 1.00 95.12 89 GLU A O 1
ATOM 716 N N . SER A 1 90 ? -2.157 2.712 7.036 1.00 96.75 90 SER A N 1
ATOM 717 C CA . SER A 1 90 ? -3.210 2.042 6.257 1.00 96.75 90 SER A CA 1
ATOM 718 C C . SER A 1 90 ? -4.316 1.478 7.143 1.00 96.75 90 SER A C 1
ATOM 720 O O . SER A 1 90 ? -5.498 1.617 6.841 1.00 96.75 90 SER A O 1
ATOM 722 N N . THR A 1 91 ? -3.930 0.865 8.265 1.00 95.06 91 THR A N 1
ATOM 723 C CA . THR A 1 91 ? -4.878 0.258 9.204 1.00 95.06 91 THR A CA 1
ATOM 724 C C . THR A 1 91 ? -5.737 1.318 9.893 1.00 95.06 91 THR A C 1
ATOM 726 O O . THR A 1 91 ? -6.916 1.077 10.100 1.00 95.06 91 THR A O 1
ATOM 729 N N . LYS A 1 92 ? -5.177 2.490 10.220 1.00 94.12 92 LYS A N 1
ATOM 730 C CA . LYS A 1 92 ? -5.914 3.612 10.833 1.00 94.12 92 LYS A CA 1
ATOM 731 C C . LYS A 1 92 ? -6.844 4.355 9.882 1.00 94.12 92 LYS A C 1
ATOM 733 O O . LYS A 1 92 ? -7.672 5.120 10.342 1.00 94.12 92 LYS A O 1
ATOM 738 N N . GLU A 1 93 ? -6.672 4.184 8.579 1.00 96.12 93 GLU A N 1
ATOM 739 C CA . GLU A 1 93 ? -7.568 4.777 7.582 1.00 96.12 93 GLU A CA 1
ATOM 740 C C . GLU A 1 93 ? -8.504 3.713 6.973 1.00 96.12 93 GLU A C 1
ATOM 742 O O . GLU A 1 93 ? -9.228 3.977 6.016 1.00 96.12 93 GLU A O 1
ATOM 747 N N . GLY A 1 94 ? -8.491 2.485 7.512 1.00 96.62 94 GLY A N 1
ATOM 748 C CA . GLY A 1 94 ? -9.358 1.395 7.065 1.00 96.62 94 GLY A CA 1
ATOM 749 C C . GLY A 1 94 ? -9.109 0.955 5.618 1.00 96.62 94 GLY A C 1
ATOM 750 O O . GLY A 1 94 ? -10.027 0.461 4.961 1.00 96.62 94 GLY A O 1
ATOM 751 N N . VAL A 1 95 ? -7.884 1.132 5.114 1.00 98.38 95 VAL A N 1
ATOM 752 C CA . VAL A 1 95 ? -7.496 0.783 3.741 1.00 98.38 95 VAL A CA 1
ATOM 753 C C . VAL A 1 95 ? -6.834 -0.601 3.728 1.00 98.38 95 VAL A C 1
ATOM 755 O O . VAL A 1 95 ? -5.822 -0.792 4.415 1.00 98.38 95 VAL A O 1
ATOM 758 N N . PRO A 1 96 ? -7.357 -1.576 2.957 1.00 98.38 96 PRO A N 1
ATOM 759 C CA . PRO A 1 96 ? -6.727 -2.883 2.817 1.00 98.38 96 PRO A CA 1
ATOM 760 C C . PRO A 1 96 ? -5.460 -2.813 1.952 1.00 98.38 96 PRO A C 1
ATOM 762 O O . PRO A 1 96 ? -5.232 -1.854 1.211 1.00 98.38 96 PRO A O 1
ATOM 765 N N . MET A 1 97 ? -4.612 -3.838 2.055 1.00 98.69 97 MET A N 1
ATOM 766 C CA . MET A 1 97 ? -3.242 -3.791 1.541 1.00 98.69 97 MET A CA 1
ATOM 767 C C . MET A 1 97 ? -2.890 -4.938 0.589 1.00 98.69 97 MET A C 1
ATOM 769 O O . MET A 1 97 ? -3.309 -6.080 0.770 1.00 98.69 97 MET A O 1
ATOM 773 N N . LEU A 1 98 ? -2.016 -4.641 -0.371 1.00 98.69 98 LEU A N 1
ATOM 774 C CA . LEU A 1 98 ? -1.187 -5.631 -1.057 1.00 98.69 98 LEU A CA 1
ATOM 775 C C . LEU A 1 98 ? 0.234 -5.519 -0.494 1.00 98.69 98 LEU A C 1
ATOM 777 O O . LEU A 1 98 ? 0.880 -4.477 -0.594 1.00 98.69 98 LEU A O 1
ATOM 781 N N . LEU A 1 99 ? 0.701 -6.583 0.147 1.00 98.50 99 LEU A N 1
ATOM 782 C CA . LEU A 1 99 ? 1.904 -6.595 0.971 1.00 98.50 99 LEU A CA 1
ATOM 783 C C . LEU A 1 99 ? 3.040 -7.281 0.211 1.00 98.50 99 LEU A C 1
ATOM 785 O O . LEU A 1 99 ? 2.978 -8.479 -0.050 1.00 98.50 99 LEU A O 1
ATOM 789 N N . ILE A 1 100 ? 4.101 -6.544 -0.096 1.00 97.94 100 ILE A N 1
ATOM 790 C CA . ILE A 1 100 ? 5.258 -7.049 -0.845 1.00 97.94 100 ILE A CA 1
ATOM 791 C C . ILE A 1 100 ? 6.519 -6.840 0.004 1.00 97.94 100 ILE A C 1
ATOM 793 O O . ILE A 1 100 ? 7.276 -5.896 -0.224 1.00 97.94 100 ILE 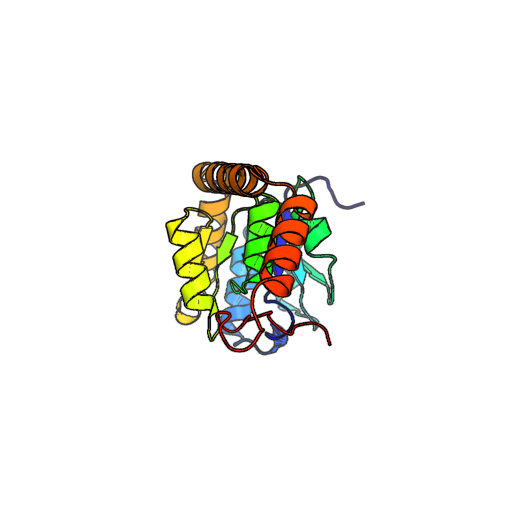A O 1
ATOM 797 N N . PRO A 1 101 ? 6.729 -7.656 1.053 1.00 96.44 101 PRO A N 1
ATOM 798 C CA . PRO A 1 101 ? 7.849 -7.473 1.967 1.00 96.44 101 PRO A CA 1
ATOM 799 C C . PRO A 1 101 ? 9.189 -7.704 1.261 1.00 96.44 101 PRO A C 1
ATOM 801 O O . PRO A 1 101 ? 9.382 -8.700 0.562 1.00 96.44 101 PRO A O 1
ATOM 804 N N . LEU A 1 102 ? 10.135 -6.793 1.483 1.00 93.62 102 LEU A N 1
ATOM 805 C CA . LEU A 1 102 ? 11.430 -6.774 0.804 1.00 93.62 102 LEU A CA 1
ATOM 806 C C . LEU A 1 102 ? 12.558 -7.293 1.707 1.00 93.62 102 LEU A C 1
ATOM 808 O O . LEU A 1 102 ? 13.372 -8.113 1.264 1.00 93.62 102 LEU A O 1
ATOM 812 N N . PHE A 1 103 ? 12.611 -6.834 2.965 1.00 89.75 103 PHE A N 1
ATOM 813 C CA . PHE A 1 103 ? 13.694 -7.150 3.906 1.00 89.75 103 PHE A CA 1
ATOM 814 C C . PHE A 1 103 ? 13.319 -6.968 5.392 1.00 89.75 103 PHE A C 1
ATOM 816 O O . PHE A 1 103 ? 12.352 -6.294 5.738 1.00 89.75 103 PHE A O 1
ATOM 823 N N . VAL A 1 104 ? 14.138 -7.547 6.280 1.00 90.38 104 VAL A N 1
ATOM 824 C CA . VAL A 1 104 ? 14.117 -7.333 7.744 1.00 90.38 104 VAL A CA 1
ATOM 825 C C . VAL A 1 104 ? 12.767 -7.712 8.378 1.00 90.38 104 VAL A C 1
ATOM 827 O O . VAL A 1 104 ? 12.352 -8.867 8.308 1.00 90.38 104 VAL A O 1
ATOM 830 N N . ASP A 1 105 ? 12.079 -6.773 9.020 1.00 90.75 105 ASP A N 1
ATOM 831 C CA . ASP A 1 105 ? 10.879 -6.980 9.830 1.00 90.75 105 ASP A CA 1
ATOM 832 C C . ASP A 1 105 ? 9.600 -7.020 8.984 1.00 90.75 105 ASP A C 1
ATOM 834 O O . ASP A 1 105 ? 8.562 -7.511 9.435 1.00 90.75 105 ASP A O 1
ATOM 838 N N . GLN A 1 106 ? 9.691 -6.571 7.731 1.00 95.38 106 GLN A N 1
ATOM 839 C CA . GLN A 1 106 ? 8.582 -6.480 6.783 1.00 95.38 106 GLN A CA 1
ATOM 840 C C . GLN A 1 106 ? 7.874 -7.824 6.580 1.00 95.38 106 GLN A C 1
ATOM 842 O O . GLN A 1 106 ? 6.652 -7.866 6.461 1.00 95.38 106 GLN A O 1
ATOM 847 N N . PHE A 1 107 ? 8.603 -8.944 6.610 1.00 96.25 107 PHE A N 1
ATOM 848 C CA . PHE A 1 107 ? 8.008 -10.279 6.487 1.00 96.25 107 PHE A CA 1
ATOM 849 C C . PHE A 1 107 ? 7.088 -10.610 7.666 1.00 96.25 107 PHE A C 1
ATOM 851 O O . PHE A 1 107 ? 5.957 -11.057 7.471 1.00 96.25 107 PHE A O 1
ATOM 858 N N . CYS A 1 108 ? 7.548 -10.354 8.892 1.00 96.88 108 CYS A N 1
ATOM 859 C CA . CYS A 1 108 ? 6.762 -10.566 10.106 1.00 96.88 108 CYS A CA 1
ATOM 860 C C . CYS A 1 108 ? 5.539 -9.644 10.136 1.00 96.88 108 CYS A C 1
ATOM 862 O O . CYS A 1 108 ? 4.438 -10.078 10.478 1.00 96.88 108 CYS A O 1
ATOM 864 N N . ASN A 1 109 ? 5.730 -8.388 9.738 1.00 96.88 109 ASN A N 1
ATOM 865 C CA . ASN A 1 109 ? 4.678 -7.387 9.617 1.00 96.88 109 ASN A CA 1
ATOM 866 C C . ASN A 1 109 ? 3.603 -7.823 8.607 1.00 96.88 109 ASN A C 1
ATOM 868 O O . ASN A 1 109 ? 2.419 -7.847 8.945 1.00 96.88 109 ASN A O 1
ATOM 872 N N . ALA A 1 110 ? 4.006 -8.269 7.414 1.00 97.62 110 ALA A N 1
ATOM 873 C CA . ALA A 1 110 ? 3.093 -8.772 6.392 1.00 97.62 110 ALA A CA 1
ATOM 874 C C . ALA A 1 110 ? 2.311 -10.005 6.871 1.00 97.62 110 ALA A C 1
ATOM 876 O O . ALA A 1 110 ? 1.095 -10.059 6.713 1.00 97.62 110 ALA A O 1
ATOM 877 N N . ILE A 1 111 ? 2.970 -10.975 7.519 1.00 97.31 111 ILE A N 1
ATOM 878 C CA . ILE A 1 111 ? 2.295 -12.162 8.076 1.00 97.31 111 ILE A CA 1
ATOM 879 C C . ILE A 1 111 ? 1.234 -11.762 9.108 1.00 97.31 111 ILE A C 1
ATOM 881 O O . ILE A 1 111 ? 0.135 -12.318 9.109 1.00 97.31 111 ILE A O 1
ATOM 885 N N . ARG A 1 112 ? 1.536 -10.795 9.982 1.00 96.75 112 ARG A N 1
ATOM 886 C CA . ARG A 1 112 ? 0.572 -10.283 10.968 1.00 96.75 112 ARG A CA 1
ATOM 887 C C . ARG A 1 112 ? -0.616 -9.604 10.290 1.00 96.75 112 ARG A C 1
ATOM 889 O O . ARG A 1 112 ? -1.749 -9.896 10.658 1.00 96.75 112 ARG A O 1
ATOM 896 N N . ALA A 1 113 ? -0.372 -8.761 9.288 1.00 97.75 113 ALA A N 1
ATOM 897 C CA . ALA A 1 113 ? -1.431 -8.090 8.539 1.00 97.75 113 ALA A CA 1
ATOM 898 C C . ALA A 1 113 ? -2.349 -9.091 7.810 1.00 97.75 113 ALA A C 1
ATOM 900 O O . ALA A 1 113 ? -3.570 -8.988 7.917 1.00 97.75 113 ALA A O 1
ATOM 901 N N . VAL A 1 114 ? -1.781 -10.117 7.164 1.00 98.12 114 VAL A N 1
ATOM 902 C CA . VAL A 1 114 ? -2.550 -11.200 6.520 1.00 98.12 114 VAL A CA 1
ATOM 903 C C . VAL A 1 114 ? -3.381 -11.976 7.543 1.00 98.12 114 VAL A C 1
ATOM 905 O O . VAL A 1 114 ? -4.564 -12.208 7.319 1.00 98.12 114 VAL A O 1
ATOM 908 N N . ARG A 1 115 ? -2.808 -12.335 8.703 1.00 97.62 115 ARG A N 1
ATOM 909 C CA . ARG A 1 115 ? -3.549 -13.016 9.787 1.00 97.62 115 ARG A CA 1
ATOM 910 C C . ARG A 1 115 ? -4.716 -12.190 10.321 1.00 97.62 115 ARG A C 1
ATOM 912 O O . ARG A 1 115 ? -5.710 -12.754 10.761 1.00 97.62 115 ARG A O 1
ATOM 919 N N . LEU A 1 116 ? -4.589 -10.867 10.292 1.00 96.19 116 LEU A N 1
ATOM 920 C CA . LEU A 1 116 ? -5.662 -9.951 10.658 1.00 96.19 116 LEU A CA 1
ATOM 921 C C . LEU A 1 116 ? -6.686 -9.752 9.535 1.00 96.19 116 LEU A C 1
ATOM 923 O O . LEU A 1 116 ? -7.669 -9.067 9.785 1.00 96.19 116 LEU A O 1
ATOM 927 N N . GLY A 1 117 ? -6.493 -10.338 8.349 1.00 97.75 117 GLY A N 1
ATOM 928 C CA . GLY A 1 117 ? -7.372 -10.184 7.188 1.00 97.75 117 GLY A CA 1
ATOM 929 C C . GLY A 1 117 ? -7.268 -8.813 6.517 1.00 97.75 117 GLY A C 1
ATOM 930 O O . GLY A 1 117 ? -8.206 -8.386 5.857 1.00 97.75 117 GLY A O 1
ATOM 931 N N . LEU A 1 118 ? -6.152 -8.103 6.706 1.00 98.00 118 LEU A N 1
ATOM 932 C CA . LEU A 1 118 ? -5.961 -6.740 6.194 1.00 98.00 118 LEU A CA 1
ATOM 933 C C . LEU A 1 118 ? -5.465 -6.693 4.746 1.00 98.00 118 LEU A C 1
ATOM 935 O O . LEU A 1 118 ? -5.307 -5.609 4.191 1.00 98.00 118 LEU A O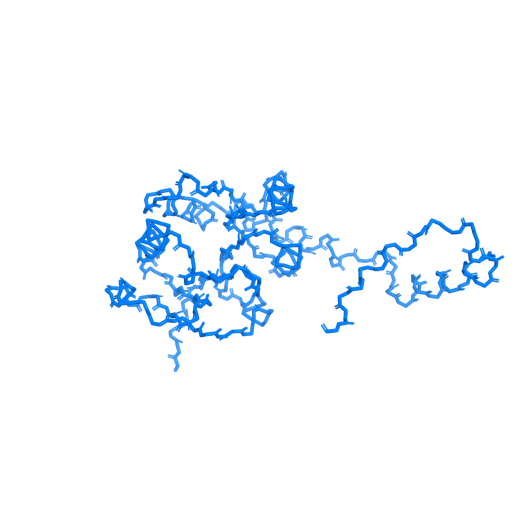 1
ATOM 939 N N . GLY A 1 119 ? -5.164 -7.839 4.142 1.00 98.19 119 GLY A N 1
ATOM 940 C CA . GLY A 1 119 ? -4.598 -7.870 2.805 1.00 98.19 119 GLY A CA 1
ATOM 941 C C . GLY A 1 119 ? -4.019 -9.212 2.400 1.00 98.19 119 GLY A C 1
ATOM 942 O O . GLY A 1 119 ? -4.067 -10.187 3.155 1.00 98.19 119 GLY A O 1
ATOM 943 N N . ILE A 1 120 ? -3.427 -9.222 1.210 1.00 98.62 120 ILE A N 1
ATOM 944 C CA . ILE A 1 120 ? -2.717 -10.365 0.630 1.00 98.62 120 ILE A CA 1
ATOM 945 C C . ILE A 1 120 ? -1.229 -10.049 0.584 1.00 98.62 120 ILE A C 1
ATOM 947 O O . ILE A 1 120 ? -0.836 -8.904 0.375 1.00 98.62 120 ILE A O 1
ATOM 951 N N . LYS A 1 121 ? -0.395 -11.068 0.792 1.00 98.31 121 LYS A N 1
ATOM 952 C CA . LYS A 1 121 ? 1.059 -10.960 0.684 1.00 98.31 121 LYS A CA 1
ATOM 953 C C . LYS A 1 121 ? 1.547 -11.681 -0.566 1.00 98.31 121 LYS A C 1
ATOM 955 O O . LYS A 1 121 ? 1.248 -12.860 -0.712 1.00 98.31 121 LYS A O 1
ATOM 960 N N . VAL A 1 122 ? 2.359 -10.997 -1.366 1.00 98.19 122 VAL A N 1
ATOM 961 C CA . VAL A 1 122 ? 3.088 -11.554 -2.514 1.00 98.19 122 VAL A CA 1
ATOM 962 C C . VAL A 1 122 ? 4.575 -11.524 -2.185 1.00 98.19 122 VAL A C 1
ATOM 964 O O . VAL A 1 122 ? 5.103 -10.481 -1.787 1.00 98.19 122 VAL A O 1
ATOM 967 N N . PHE A 1 123 ? 5.264 -12.662 -2.282 1.00 94.38 123 PHE A N 1
ATOM 968 C CA . PHE A 1 123 ? 6.708 -12.664 -2.084 1.00 94.38 123 PHE A CA 1
ATOM 969 C C . PHE A 1 123 ? 7.429 -12.106 -3.309 1.00 94.38 123 PHE A C 1
ATOM 971 O O . PHE A 1 123 ? 6.984 -12.222 -4.444 1.00 94.38 123 PHE A O 1
ATOM 978 N N . LYS A 1 124 ? 8.602 -11.518 -3.083 1.00 91.44 124 LYS A N 1
ATOM 979 C CA . LYS A 1 124 ? 9.384 -10.869 -4.139 1.00 91.44 124 LYS A CA 1
ATOM 980 C C . LYS A 1 124 ? 9.793 -11.800 -5.296 1.00 91.44 124 LYS A C 1
ATOM 982 O O . LYS A 1 124 ? 9.946 -11.348 -6.418 1.00 91.44 124 LYS A O 1
ATOM 987 N N . ASN A 1 125 ? 9.953 -13.098 -5.036 1.00 92.94 125 ASN A N 1
ATOM 988 C CA . ASN A 1 125 ? 10.235 -14.122 -6.052 1.00 92.94 125 ASN A CA 1
ATOM 989 C C . ASN A 1 125 ? 8.984 -14.594 -6.814 1.00 92.94 125 ASN A C 1
ATOM 991 O O . ASN A 1 125 ? 9.110 -15.385 -7.740 1.00 92.94 125 ASN A O 1
ATOM 995 N N . GLU A 1 126 ? 7.801 -14.141 -6.410 1.00 95.75 126 GLU A N 1
ATOM 996 C CA . GLU A 1 126 ? 6.515 -14.461 -7.032 1.00 95.75 126 GLU A CA 1
ATOM 997 C C . GLU A 1 126 ? 5.979 -13.277 -7.844 1.00 95.75 126 GLU A C 1
ATOM 999 O O . GLU A 1 126 ? 4.900 -13.384 -8.417 1.00 95.75 126 GLU A O 1
ATOM 1004 N N . ILE A 1 127 ? 6.691 -12.142 -7.883 1.00 97.50 127 ILE A N 1
ATOM 1005 C CA . ILE A 1 127 ? 6.250 -10.950 -8.611 1.00 97.50 127 ILE A CA 1
ATOM 1006 C C . ILE A 1 127 ? 6.210 -11.261 -10.110 1.00 97.50 127 ILE A C 1
ATOM 1008 O O . ILE A 1 127 ? 7.235 -11.520 -10.735 1.00 97.50 127 ILE A O 1
ATOM 1012 N N . SER A 1 128 ? 5.008 -11.189 -10.669 1.00 98.06 128 SER A N 1
ATOM 1013 C CA . SER A 1 128 ? 4.703 -11.247 -12.093 1.00 98.06 128 SER A CA 1
ATOM 1014 C C . SER A 1 128 ? 3.482 -10.365 -12.371 1.00 98.06 128 SER A C 1
ATOM 1016 O O . SER A 1 128 ? 2.788 -9.953 -11.438 1.00 98.06 128 SER A O 1
ATOM 1018 N N . SER A 1 129 ? 3.208 -10.073 -13.646 1.00 97.94 129 SER A N 1
ATOM 1019 C CA . SER A 1 129 ? 1.996 -9.343 -14.056 1.00 97.94 129 SER A CA 1
ATOM 1020 C C . SER A 1 129 ? 0.734 -9.987 -13.473 1.00 97.94 129 SER A C 1
ATOM 1022 O O . SER A 1 129 ? -0.058 -9.316 -12.808 1.00 97.94 129 SER A O 1
ATOM 1024 N N . ASP A 1 130 ? 0.599 -11.307 -13.630 1.00 98.31 130 ASP A N 1
ATOM 1025 C CA . ASP A 1 130 ? -0.561 -12.059 -13.151 1.00 98.31 130 ASP A CA 1
ATOM 1026 C C . ASP A 1 130 ? -0.650 -12.089 -11.626 1.00 98.31 130 ASP A C 1
ATOM 1028 O O . ASP A 1 130 ? -1.708 -11.797 -11.077 1.00 98.31 130 ASP A O 1
ATOM 1032 N N . SER A 1 131 ? 0.449 -12.360 -10.912 1.00 98.31 131 SER A N 1
ATOM 1033 C CA . SER A 1 131 ? 0.388 -12.449 -9.449 1.00 98.31 131 SER A CA 1
ATOM 1034 C C . SER A 1 131 ? 0.036 -11.108 -8.801 1.00 98.31 131 SER A C 1
ATOM 1036 O O . SER A 1 131 ? -0.737 -11.073 -7.841 1.00 98.31 131 SER A O 1
ATOM 1038 N N . ILE A 1 132 ? 0.551 -9.997 -9.340 1.00 98.62 132 ILE A N 1
ATOM 1039 C CA . ILE A 1 132 ? 0.229 -8.647 -8.868 1.00 98.62 132 ILE A CA 1
ATOM 1040 C C . ILE A 1 132 ? -1.213 -8.283 -9.210 1.00 98.62 132 ILE A C 1
ATOM 1042 O O . ILE A 1 132 ? -1.939 -7.810 -8.332 1.00 98.62 132 ILE A O 1
ATOM 1046 N N . HIS A 1 133 ? -1.635 -8.515 -10.454 1.00 98.69 133 HIS A N 1
ATOM 1047 C CA . HIS A 1 133 ? -2.997 -8.237 -10.893 1.00 98.69 133 HIS A CA 1
ATOM 1048 C C . HIS A 1 133 ? -4.022 -9.026 -10.076 1.00 98.69 133 HIS A C 1
ATOM 1050 O O . HIS A 1 133 ? -4.987 -8.445 -9.576 1.00 98.69 133 HIS A O 1
ATOM 1056 N N . ASP A 1 134 ? -3.816 -10.331 -9.917 1.00 98.62 134 ASP A N 1
ATOM 1057 C CA . ASP A 1 134 ? -4.773 -11.223 -9.272 1.00 98.62 134 ASP A CA 1
ATOM 1058 C C . ASP A 1 134 ? -4.859 -10.935 -7.777 1.00 98.62 134 ASP A C 1
ATOM 1060 O O . ASP A 1 134 ? -5.959 -10.810 -7.238 1.00 98.62 134 ASP A O 1
ATOM 1064 N N . ALA A 1 135 ? -3.719 -10.720 -7.110 1.00 98.69 135 ALA A N 1
ATOM 1065 C CA . ALA A 1 135 ? -3.707 -10.353 -5.699 1.00 98.69 135 ALA A CA 1
ATOM 1066 C C . ALA A 1 135 ? -4.363 -8.983 -5.459 1.00 98.69 135 ALA A C 1
ATOM 1068 O O . ALA A 1 135 ? -5.181 -8.845 -4.548 1.00 98.69 135 ALA A O 1
ATOM 1069 N N . ALA A 1 136 ? -4.051 -7.969 -6.275 1.00 98.69 136 ALA A N 1
ATOM 1070 C CA . ALA A 1 136 ? -4.674 -6.651 -6.158 1.00 98.69 136 ALA A CA 1
ATOM 1071 C C . ALA A 1 136 ? -6.184 -6.718 -6.427 1.00 98.69 136 ALA A C 1
ATOM 1073 O O . ALA A 1 136 ? -6.976 -6.189 -5.647 1.00 98.69 136 ALA A O 1
ATOM 1074 N N . SER A 1 137 ? -6.586 -7.414 -7.493 1.00 98.44 137 SER A N 1
ATOM 1075 C CA . SER A 1 137 ? -7.989 -7.609 -7.862 1.00 98.44 137 SER A CA 1
ATOM 1076 C C . SER A 1 137 ? -8.754 -8.357 -6.781 1.00 98.44 137 SER A C 1
ATOM 1078 O O . SER A 1 137 ? -9.877 -7.983 -6.460 1.00 98.44 137 SER A O 1
ATOM 1080 N N . GLN A 1 138 ? -8.153 -9.379 -6.171 1.00 98.62 138 GLN A N 1
ATOM 1081 C CA . GLN A 1 138 ? -8.773 -10.108 -5.074 1.00 98.62 138 GLN A CA 1
ATOM 1082 C C . GLN A 1 138 ? -9.020 -9.194 -3.871 1.00 98.62 138 GLN A C 1
ATOM 1084 O O . GLN A 1 138 ? -10.127 -9.190 -3.341 1.00 98.62 138 GLN A O 1
ATOM 1089 N N . VAL A 1 139 ? -8.036 -8.381 -3.468 1.00 98.56 139 VAL A N 1
ATOM 1090 C CA . VAL A 1 139 ? -8.219 -7.433 -2.353 1.00 98.56 139 VAL A CA 1
ATOM 1091 C C . VAL A 1 139 ? -9.287 -6.382 -2.669 1.00 98.56 139 VAL A C 1
ATOM 1093 O O . VAL A 1 139 ? -10.059 -6.010 -1.789 1.00 98.56 139 VAL A O 1
ATOM 1096 N N . LEU A 1 140 ? -9.343 -5.905 -3.915 1.00 98.06 140 LEU A N 1
ATOM 1097 C CA . LEU A 1 140 ? -10.286 -4.873 -4.352 1.00 98.06 140 LEU A CA 1
ATOM 1098 C C . LEU A 1 140 ? -11.725 -5.386 -4.520 1.00 98.06 140 LEU A C 1
ATOM 1100 O O . LEU A 1 140 ? -12.663 -4.631 -4.265 1.00 98.06 140 LEU A O 1
ATOM 1104 N N . ASN A 1 141 ? -11.902 -6.636 -4.954 1.00 97.69 141 ASN A N 1
ATOM 1105 C CA . ASN A 1 141 ? -13.212 -7.204 -5.287 1.00 97.69 141 ASN A CA 1
ATOM 1106 C C . ASN A 1 141 ? -13.841 -8.001 -4.138 1.00 97.69 141 ASN A C 1
ATOM 1108 O O . ASN A 1 141 ? -15.059 -8.172 -4.119 1.00 97.69 141 ASN A O 1
ATOM 1112 N N . ASP A 1 142 ? -13.043 -8.496 -3.190 1.00 98.06 142 ASP A N 1
ATOM 1113 C CA . ASP A 1 142 ? -13.550 -9.212 -2.023 1.00 98.06 142 ASP A CA 1
ATOM 1114 C C . ASP A 1 142 ? -13.834 -8.227 -0.871 1.00 98.06 142 ASP A C 1
ATOM 1116 O O . ASP A 1 142 ? -12.898 -7.706 -0.249 1.00 98.06 142 ASP A O 1
ATOM 1120 N N . PRO A 1 143 ? -15.117 -7.972 -0.539 1.00 96.75 143 PRO A N 1
ATOM 1121 C CA . PRO A 1 143 ? -15.489 -6.969 0.456 1.00 96.75 143 PRO A CA 1
ATOM 1122 C C . PRO A 1 143 ? -14.926 -7.276 1.847 1.00 96.75 143 PRO A C 1
ATOM 1124 O O . PRO A 1 143 ? -14.730 -6.347 2.634 1.00 96.75 143 PRO A O 1
ATOM 1127 N N . ARG A 1 144 ? -14.585 -8.541 2.136 1.00 98.12 144 ARG A N 1
ATOM 1128 C CA . ARG A 1 144 ? -14.056 -8.961 3.440 1.00 98.12 144 ARG A CA 1
ATOM 1129 C C . ARG A 1 144 ? -12.783 -8.210 3.818 1.00 98.12 144 ARG A C 1
ATOM 1131 O O . ARG A 1 144 ? -12.607 -7.905 4.994 1.00 98.12 144 ARG A O 1
ATOM 1138 N N . PHE A 1 145 ? -11.914 -7.870 2.862 1.00 98.31 145 PHE A N 1
ATOM 1139 C CA . PHE A 1 145 ? -10.697 -7.103 3.159 1.00 98.31 145 PHE A CA 1
ATOM 1140 C C . PHE A 1 145 ? -11.020 -5.671 3.591 1.00 98.31 145 PHE A C 1
ATOM 1142 O O . PHE A 1 145 ? -10.486 -5.191 4.591 1.00 98.31 145 PHE A O 1
ATOM 1149 N N . GLY A 1 146 ? -11.919 -4.997 2.870 1.00 96.25 146 GLY A N 1
ATOM 1150 C CA . GLY A 1 146 ? -12.344 -3.637 3.199 1.00 96.25 146 GLY A CA 1
ATOM 1151 C C . GLY A 1 146 ? -13.129 -3.568 4.511 1.00 96.25 146 GLY A C 1
ATOM 1152 O O . GLY A 1 146 ? -12.889 -2.686 5.334 1.00 96.25 146 GLY A O 1
ATOM 1153 N N . GLU A 1 147 ? -14.035 -4.518 4.744 1.00 97.69 147 GLU A N 1
ATOM 1154 C CA . GLU A 1 147 ? -14.772 -4.648 6.007 1.00 97.69 147 GLU A CA 1
ATOM 1155 C C . GLU A 1 147 ? -13.825 -4.893 7.177 1.00 97.69 147 GLU A C 1
ATOM 1157 O O . GLU A 1 147 ? -13.936 -4.247 8.221 1.00 97.69 147 GLU A O 1
ATOM 1162 N N . ARG A 1 148 ? -12.848 -5.787 6.995 1.00 97.75 148 ARG A N 1
ATOM 1163 C CA . ARG A 1 148 ? -11.882 -6.099 8.038 1.00 97.75 148 ARG A CA 1
ATOM 1164 C C . ARG A 1 148 ? -10.959 -4.926 8.338 1.00 97.75 148 ARG A C 1
ATOM 1166 O O . ARG A 1 148 ? -10.719 -4.654 9.512 1.00 97.75 148 ARG A O 1
ATOM 1173 N N . ALA A 1 149 ? -10.486 -4.211 7.319 1.00 96.88 149 ALA A N 1
ATOM 1174 C CA . ALA A 1 149 ? -9.671 -3.015 7.505 1.00 96.88 149 ALA A CA 1
ATOM 1175 C C . ALA A 1 149 ? -10.426 -1.936 8.301 1.00 96.88 149 ALA A C 1
ATOM 1177 O O . ALA A 1 149 ? -9.893 -1.428 9.285 1.00 96.88 149 ALA A O 1
ATOM 1178 N N . LYS A 1 150 ? -11.694 -1.668 7.961 1.00 96.00 150 LYS A N 1
ATOM 1179 C CA . LYS A 1 150 ? -12.555 -0.735 8.712 1.00 96.00 150 LYS A CA 1
ATOM 1180 C C . LYS A 1 150 ? -12.847 -1.197 10.138 1.00 96.00 150 LYS A C 1
ATOM 1182 O O . LYS A 1 150 ? -12.894 -0.379 11.050 1.00 96.00 150 LYS A O 1
ATOM 1187 N N . ALA A 1 151 ? -13.044 -2.497 10.349 1.00 96.44 151 ALA A N 1
ATOM 1188 C CA . ALA A 1 151 ? -13.259 -3.035 11.687 1.00 96.44 151 ALA A CA 1
ATOM 1189 C C . ALA A 1 151 ? -12.022 -2.832 12.575 1.00 96.44 151 ALA A C 1
ATOM 1191 O O . ALA A 1 151 ? -12.152 -2.419 13.723 1.00 96.44 151 ALA A O 1
ATOM 1192 N N . VAL A 1 152 ? -10.820 -3.087 12.047 1.00 94.19 152 VAL A N 1
ATOM 1193 C CA . VAL A 1 152 ? -9.576 -2.884 12.804 1.00 94.19 152 VAL A CA 1
ATOM 1194 C C . VAL A 1 152 ? -9.292 -1.396 13.027 1.00 94.19 152 VAL A C 1
ATOM 1196 O O . VAL A 1 152 ? -8.867 -1.044 14.124 1.00 94.19 152 VAL A O 1
ATOM 1199 N N . ASP A 1 153 ? -9.575 -0.521 12.057 1.00 93.75 153 ASP A N 1
ATOM 1200 C CA . ASP A 1 153 ? -9.561 0.935 12.270 1.00 93.75 153 ASP A CA 1
ATOM 1201 C C . ASP A 1 153 ? -10.448 1.325 13.462 1.00 93.75 153 ASP A C 1
ATOM 1203 O O . ASP A 1 153 ? -9.967 1.906 14.438 1.00 93.75 153 ASP A O 1
ATOM 1207 N N . ALA A 1 154 ? -11.721 0.916 13.442 1.00 92.38 154 ALA A N 1
ATOM 1208 C CA . ALA A 1 154 ? -12.658 1.208 14.522 1.00 92.38 154 ALA A CA 1
ATOM 1209 C C . ALA A 1 154 ? -12.131 0.726 15.887 1.00 92.38 154 ALA A C 1
ATOM 1211 O O . ALA A 1 154 ? -12.197 1.472 16.862 1.00 92.38 154 ALA A O 1
ATOM 1212 N N . MET A 1 155 ? -11.524 -0.467 15.949 1.00 89.81 155 MET A N 1
ATOM 1213 C CA . MET A 1 155 ? -10.895 -0.992 17.171 1.00 89.81 155 MET A CA 1
ATOM 1214 C C . MET A 1 155 ? -9.687 -0.166 17.643 1.00 89.81 155 MET A C 1
ATOM 1216 O O . MET A 1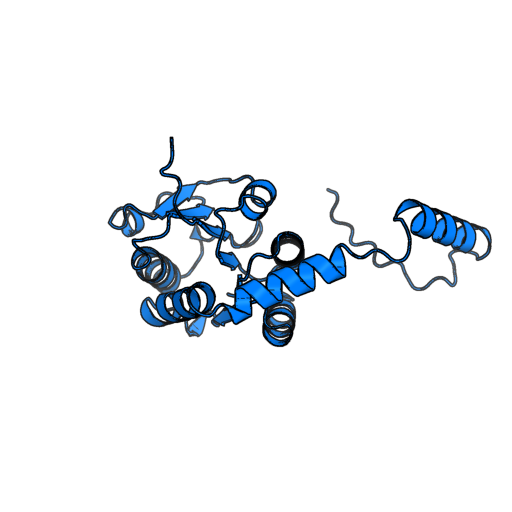 155 ? -9.442 -0.077 18.841 1.00 89.81 155 MET A O 1
ATOM 1220 N N . LEU A 1 156 ? -8.901 0.416 16.732 1.00 86.25 156 LEU A N 1
ATOM 1221 C CA . LEU A 1 156 ? -7.757 1.271 17.082 1.00 86.25 156 LEU A CA 1
ATOM 1222 C C . LEU A 1 156 ? -8.186 2.681 17.502 1.00 86.25 156 LEU A C 1
ATOM 1224 O O . LEU A 1 156 ? -7.492 3.344 18.283 1.00 86.25 156 LEU A O 1
ATOM 1228 N N . SER A 1 157 ? -9.300 3.145 16.946 1.00 83.06 157 SER A N 1
ATOM 1229 C CA . SER A 1 157 ? -9.923 4.424 17.265 1.00 83.06 157 SER A CA 1
ATOM 1230 C C . SER A 1 157 ? -10.687 4.373 18.594 1.00 83.06 157 SER A C 1
ATOM 1232 O O . SER A 1 157 ? -10.785 5.396 19.277 1.00 83.06 157 SER A O 1
ATOM 1234 N N . ASP A 1 158 ? -11.139 3.186 19.005 1.00 80.69 158 ASP A N 1
ATOM 1235 C CA . ASP A 1 158 ? -11.761 2.929 20.302 1.00 80.69 158 ASP A CA 1
ATOM 1236 C C . ASP A 1 158 ? -10.722 2.962 21.438 1.00 80.69 158 ASP A C 1
ATOM 1238 O O . ASP A 1 158 ? -9.984 2.010 21.708 1.00 80.69 158 ASP A O 1
ATOM 1242 N N . LYS A 1 159 ? -10.601 4.121 22.093 1.00 67.44 159 LYS A N 1
ATOM 1243 C CA . LYS A 1 159 ? -9.650 4.337 23.189 1.00 67.44 159 LYS A CA 1
ATOM 1244 C C . LYS A 1 159 ? -10.358 4.271 24.536 1.00 67.44 159 LYS A C 1
ATOM 1246 O O . LYS A 1 159 ? -11.022 5.223 24.933 1.00 67.44 159 LYS A O 1
ATOM 1251 N N . LEU A 1 160 ? -10.068 3.217 25.302 1.00 62.47 160 LEU A N 1
ATOM 1252 C CA . LEU A 1 160 ? -10.482 3.078 26.709 1.00 62.47 160 LEU A CA 1
ATOM 1253 C C . LEU A 1 160 ? -9.982 4.230 27.603 1.00 62.47 160 LEU A C 1
ATOM 1255 O O . LEU A 1 160 ? -10.617 4.582 28.594 1.00 62.47 160 LEU A O 1
ATOM 1259 N N . ILE A 1 161 ? -8.817 4.803 27.281 1.00 72.94 161 ILE A N 1
ATOM 1260 C CA . ILE A 1 161 ? -8.160 5.858 28.060 1.00 72.94 161 ILE A CA 1
ATOM 1261 C C . ILE A 1 161 ? -7.609 6.904 27.087 1.00 72.94 161 ILE A C 1
ATOM 1263 O O . ILE A 1 161 ? -6.962 6.559 26.094 1.00 72.94 161 ILE A O 1
ATOM 1267 N N . SER A 1 162 ? -7.844 8.192 27.360 1.00 77.12 162 SER A N 1
ATOM 1268 C CA . SER A 1 162 ? -7.281 9.271 26.542 1.00 77.12 162 SER A CA 1
ATOM 1269 C C . SER A 1 162 ? -5.748 9.229 26.560 1.00 77.12 162 SER A C 1
ATOM 1271 O O . SER A 1 162 ? -5.131 8.809 27.541 1.00 77.12 162 SER A O 1
ATOM 1273 N N . ALA A 1 163 ? -5.116 9.685 25.474 1.00 78.12 163 ALA A N 1
ATOM 1274 C CA . ALA A 1 163 ? -3.653 9.740 25.389 1.00 78.12 163 ALA A CA 1
ATOM 1275 C C . ALA A 1 163 ? -3.046 10.556 26.542 1.00 78.12 163 ALA A C 1
ATOM 1277 O O . ALA A 1 163 ? -2.012 10.180 27.083 1.00 78.12 163 ALA A O 1
ATOM 1278 N N . GLU A 1 164 ? -3.738 11.620 26.949 1.00 82.12 164 GLU A N 1
ATOM 1279 C CA . GLU A 1 164 ? -3.395 12.440 28.106 1.00 82.12 164 GLU A CA 1
ATOM 1280 C C . GLU A 1 164 ? -3.411 11.627 29.402 1.00 82.12 164 GLU A C 1
ATOM 1282 O O . GLU A 1 164 ? -2.388 11.545 30.070 1.00 82.12 164 GLU A O 1
ATOM 1287 N N . LYS A 1 165 ? -4.510 10.929 29.719 1.00 81.50 165 LYS A N 1
ATOM 1288 C CA . LYS A 1 165 ? -4.593 10.105 30.936 1.00 81.50 165 LYS A CA 1
ATOM 1289 C C . LYS A 1 165 ? -3.538 8.997 30.957 1.00 81.50 165 LYS A C 1
ATOM 1291 O O . LYS A 1 165 ? -2.929 8.749 31.996 1.00 81.50 165 LYS A O 1
ATOM 1296 N N . ALA A 1 166 ? -3.289 8.350 29.818 1.00 84.06 166 ALA A N 1
ATOM 1297 C CA . ALA A 1 166 ? -2.241 7.339 29.704 1.00 84.06 166 ALA A CA 1
ATOM 1298 C C . ALA A 1 166 ? -0.839 7.937 29.918 1.00 84.06 166 ALA A C 1
ATOM 1300 O O . ALA A 1 166 ? 0.011 7.301 30.544 1.00 84.06 166 ALA A O 1
ATOM 1301 N N . LEU A 1 167 ? -0.595 9.153 29.419 1.00 86.69 167 LEU A N 1
ATOM 1302 C CA . LEU A 1 167 ? 0.658 9.874 29.619 1.00 86.69 167 LEU A CA 1
ATOM 1303 C C . LEU A 1 167 ? 0.833 10.292 31.081 1.00 86.69 167 LEU A C 1
ATOM 1305 O O . LEU A 1 167 ? 1.876 9.995 31.657 1.00 86.69 167 LEU A O 1
ATOM 1309 N N . SER A 1 168 ? -0.185 10.898 31.695 1.00 85.38 168 SER A N 1
ATOM 1310 C CA . SER A 1 168 ? -0.166 11.308 33.103 1.00 85.38 168 SER A CA 1
ATOM 1311 C C . SER A 1 168 ? 0.123 10.125 34.023 1.00 85.38 168 SER A C 1
ATOM 1313 O O . SER A 1 168 ? 1.029 10.204 34.847 1.00 85.38 168 SER A O 1
ATOM 1315 N N . TYR A 1 169 ? -0.560 8.992 33.820 1.00 84.75 169 TYR A N 1
ATOM 1316 C CA . TYR A 1 169 ? -0.305 7.770 34.585 1.00 84.75 169 TYR A CA 1
ATOM 1317 C C . TYR A 1 169 ? 1.138 7.270 34.419 1.00 84.75 169 TYR A C 1
ATOM 1319 O O . TYR A 1 169 ? 1.790 6.894 35.391 1.00 84.75 169 TYR A O 1
ATOM 1327 N N . ARG A 1 170 ? 1.678 7.296 33.193 1.00 81.75 170 ARG A N 1
ATOM 1328 C CA . ARG A 1 170 ? 3.074 6.904 32.944 1.00 81.75 170 ARG A CA 1
ATOM 1329 C C . ARG A 1 170 ? 4.059 7.859 33.612 1.00 81.75 170 ARG A C 1
ATOM 1331 O O . ARG A 1 170 ? 5.033 7.387 34.185 1.00 81.75 170 ARG A O 1
ATOM 1338 N N . MET A 1 171 ? 3.814 9.168 33.569 1.00 84.31 171 MET A N 1
ATOM 1339 C CA . MET A 1 171 ? 4.645 10.162 34.256 1.00 84.31 171 MET A CA 1
ATOM 1340 C C . MET A 1 171 ? 4.630 9.958 35.774 1.00 84.31 171 MET A C 1
ATOM 1342 O O . MET A 1 171 ? 5.676 10.034 36.411 1.00 84.31 171 MET A O 1
ATOM 1346 N N . GLU A 1 172 ? 3.471 9.634 36.344 1.00 84.50 172 GLU A N 1
ATOM 1347 C CA . GLU A 1 172 ? 3.334 9.305 37.763 1.00 84.50 172 GLU A CA 1
ATOM 1348 C C . GLU A 1 172 ? 4.059 7.998 38.131 1.00 84.50 172 GLU A C 1
ATOM 1350 O O . GLU A 1 172 ? 4.706 7.906 39.171 1.00 84.50 172 GLU A O 1
ATOM 1355 N N . LEU A 1 173 ? 4.018 6.984 37.265 1.00 83.12 173 LEU A N 1
ATOM 1356 C CA . LEU A 1 173 ? 4.783 5.751 37.462 1.00 83.12 173 LEU A CA 1
ATOM 1357 C C . LEU A 1 173 ? 6.299 6.024 37.456 1.00 83.12 173 LEU A C 1
ATOM 1359 O O . LEU A 1 173 ? 7.027 5.495 38.296 1.00 83.12 173 LEU A O 1
ATOM 1363 N N . LEU A 1 174 ? 6.765 6.870 36.528 1.00 82.25 174 LEU A N 1
ATOM 1364 C CA . LEU A 1 174 ? 8.165 7.297 36.422 1.00 82.25 174 LEU A CA 1
ATOM 1365 C C . LEU A 1 174 ? 8.630 8.092 37.648 1.00 82.25 174 LEU A C 1
ATOM 1367 O O . LEU A 1 174 ? 9.784 7.964 38.047 1.00 82.25 174 LEU A O 1
ATOM 1371 N N . SER A 1 175 ? 7.760 8.915 38.241 1.00 80.50 175 SER A N 1
ATOM 1372 C CA . SER A 1 175 ? 8.109 9.677 39.443 1.00 80.50 175 SER A CA 1
ATOM 1373 C C . SER A 1 175 ? 8.169 8.796 40.694 1.00 80.50 175 SER A C 1
ATOM 1375 O O . SER A 1 175 ? 8.978 9.056 41.583 1.00 80.50 175 SER A O 1
ATOM 1377 N N . LYS A 1 176 ? 7.357 7.732 40.754 1.00 77.00 176 LYS A N 1
ATOM 1378 C CA . LYS A 1 176 ? 7.308 6.787 41.883 1.00 77.00 176 LYS A CA 1
ATOM 1379 C C . LYS A 1 176 ? 8.403 5.719 41.852 1.00 77.00 176 LYS A C 1
ATOM 1381 O O . LYS A 1 176 ? 8.799 5.231 42.908 1.00 77.00 176 LYS A O 1
ATOM 1386 N N . HIS A 1 177 ? 8.902 5.343 40.674 1.00 74.38 177 HIS A N 1
ATOM 1387 C CA . HIS A 1 177 ? 9.899 4.282 40.525 1.00 74.38 177 HIS A CA 1
ATOM 1388 C C . HIS A 1 177 ? 11.165 4.801 39.831 1.00 74.38 177 HIS A C 1
ATOM 1390 O O . HIS A 1 177 ? 11.118 5.252 38.690 1.00 74.38 177 HIS A O 1
ATOM 1396 N N . SER A 1 178 ? 12.319 4.692 40.508 1.00 60.62 178 SER A N 1
ATOM 1397 C CA . SER A 1 178 ? 13.639 4.993 39.931 1.00 60.62 178 SER A CA 1
ATOM 1398 C C . SER A 1 178 ? 13.816 4.306 38.573 1.00 60.62 178 SER A C 1
ATOM 1400 O O . SER A 1 178 ? 13.534 3.115 38.416 1.00 60.62 178 SER A O 1
ATOM 1402 N N . THR A 1 179 ? 14.346 5.044 37.597 1.00 59.56 179 THR A N 1
ATOM 1403 C CA . THR A 1 179 ? 14.535 4.607 36.203 1.00 59.56 179 THR A CA 1
ATOM 1404 C C . THR A 1 179 ? 15.414 3.361 36.034 1.00 59.56 179 THR A C 1
ATOM 1406 O O . THR A 1 179 ? 15.469 2.801 34.941 1.00 59.56 179 THR A O 1
ATOM 1409 N N . LYS A 1 180 ? 16.070 2.883 37.104 1.00 54.97 180 LYS A N 1
ATOM 1410 C CA . LYS A 1 180 ? 16.918 1.679 37.118 1.00 54.97 180 LYS A CA 1
ATOM 1411 C C . LYS A 1 180 ? 16.172 0.350 36.936 1.00 54.97 180 LYS A C 1
ATOM 1413 O O . LYS A 1 180 ? 16.810 -0.614 36.524 1.00 54.97 180 LYS A O 1
ATOM 1418 N N . HIS A 1 181 ? 14.868 0.278 37.222 1.00 53.88 181 HIS A N 1
ATOM 1419 C CA . HIS A 1 181 ? 14.101 -0.985 37.184 1.00 53.88 181 HIS A CA 1
ATOM 1420 C C . HIS A 1 181 ? 12.909 -0.979 36.228 1.00 53.88 181 HIS A C 1
ATOM 1422 O O . HIS A 1 181 ? 12.137 -1.936 36.187 1.00 53.88 181 HIS A O 1
ATOM 1428 N N . LEU A 1 182 ? 12.752 0.078 35.437 1.00 53.00 182 LEU A N 1
ATOM 1429 C CA . LEU A 1 182 ? 11.719 0.101 34.414 1.00 53.00 182 LEU A CA 1
ATOM 1430 C C . LEU A 1 182 ? 12.142 -0.801 33.248 1.00 53.00 182 LEU A C 1
ATOM 1432 O O . LEU A 1 182 ? 13.314 -0.761 32.856 1.00 53.00 182 LEU A O 1
ATOM 1436 N N . PRO A 1 183 ? 11.223 -1.592 32.660 1.00 50.38 183 PRO A N 1
ATOM 1437 C CA . PRO A 1 183 ? 11.511 -2.286 31.414 1.00 50.38 183 PRO A CA 1
ATOM 1438 C C . PRO A 1 183 ? 12.025 -1.247 30.420 1.00 50.38 183 PRO A C 1
ATOM 1440 O O . PRO A 1 183 ? 11.361 -0.232 30.201 1.00 50.38 183 PRO A O 1
ATOM 1443 N N . ARG A 1 184 ? 13.245 -1.465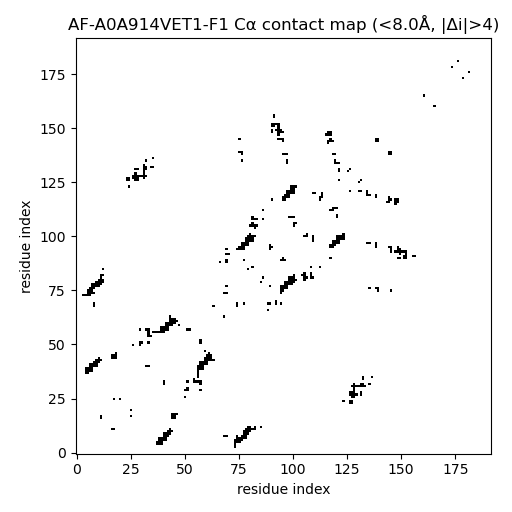 29.898 1.00 47.78 184 ARG A N 1
ATOM 1444 C CA . ARG A 1 184 ? 13.917 -0.557 28.959 1.00 47.78 184 ARG A CA 1
ATOM 1445 C C . ARG A 1 184 ? 12.894 -0.090 27.935 1.00 47.78 184 ARG A C 1
ATOM 1447 O O . ARG A 1 184 ? 12.421 -0.880 27.120 1.00 47.78 184 ARG A O 1
ATOM 1454 N N . LEU A 1 185 ? 12.552 1.191 28.005 1.00 46.06 185 LEU A N 1
ATOM 1455 C CA . LEU A 1 185 ? 11.728 1.846 27.011 1.00 46.06 185 LEU A CA 1
ATOM 1456 C C . LEU A 1 185 ? 12.460 1.710 25.672 1.00 46.06 185 LEU A C 1
ATOM 1458 O O . LEU A 1 185 ? 13.380 2.472 25.385 1.00 46.06 185 LEU A O 1
ATOM 1462 N N . TYR A 1 186 ? 12.043 0.760 24.834 1.00 40.25 186 TYR A N 1
ATOM 1463 C CA . TYR A 1 186 ? 12.231 0.861 23.389 1.00 40.25 186 TYR A CA 1
ATOM 1464 C C . TYR A 1 186 ? 11.301 1.978 22.899 1.00 40.25 186 TYR A C 1
ATOM 1466 O O . TYR A 1 186 ? 10.302 1.755 22.222 1.00 40.25 186 TYR A O 1
ATOM 1474 N N . VAL A 1 187 ? 11.600 3.216 23.299 1.00 39.50 187 VAL A N 1
ATOM 1475 C CA . VAL A 1 187 ? 11.165 4.378 22.537 1.00 39.50 187 VAL A CA 1
ATOM 1476 C C . VAL A 1 187 ? 11.963 4.271 21.250 1.00 39.50 187 VAL A C 1
ATOM 1478 O O . VAL A 1 187 ? 13.181 4.452 21.255 1.00 39.50 187 VAL A O 1
ATOM 1481 N N . ALA A 1 188 ? 11.293 3.877 20.170 1.00 35.78 188 ALA A N 1
ATOM 1482 C CA . ALA A 1 188 ? 11.855 3.939 18.835 1.00 35.78 188 ALA A CA 1
ATOM 1483 C C . ALA A 1 188 ? 12.334 5.380 18.598 1.00 35.78 188 ALA A C 1
ATOM 1485 O O . ALA A 1 188 ? 11.538 6.288 18.361 1.00 35.78 188 ALA A O 1
ATOM 1486 N N . ARG A 1 189 ? 13.646 5.592 18.731 1.00 34.72 189 ARG A N 1
ATOM 1487 C CA . ARG A 1 189 ? 14.347 6.779 18.248 1.00 34.72 189 ARG A CA 1
ATOM 1488 C C . ARG A 1 189 ? 14.242 6.769 16.725 1.00 34.72 189 ARG A C 1
ATOM 1490 O O . ARG A 1 189 ? 15.111 6.224 16.070 1.00 34.72 189 ARG A O 1
ATOM 1497 N N . ASN A 1 190 ? 13.168 7.342 16.196 1.00 34.84 190 ASN A N 1
ATOM 1498 C CA . ASN A 1 190 ? 13.061 7.786 14.806 1.00 34.84 190 ASN A CA 1
ATOM 1499 C C . ASN A 1 190 ? 12.555 9.236 14.788 1.00 34.84 190 ASN A C 1
ATOM 1501 O O . ASN A 1 190 ? 11.545 9.562 14.172 1.00 34.84 190 ASN A O 1
ATOM 1505 N N . MET A 1 191 ? 13.255 10.097 15.524 1.00 33.38 191 MET A N 1
ATOM 1506 C CA . MET A 1 191 ? 13.313 11.526 15.236 1.00 33.38 191 MET A CA 1
ATOM 1507 C C . MET A 1 191 ? 14.790 11.884 15.120 1.00 33.38 191 MET A C 1
ATOM 1509 O O . MET A 1 191 ? 15.462 12.055 16.134 1.00 33.38 191 MET A O 1
ATOM 1513 N N . ASN A 1 192 ? 15.270 11.848 13.882 1.00 33.41 192 ASN A N 1
ATOM 1514 C CA . ASN A 1 192 ? 16.304 12.688 13.288 1.00 33.41 192 ASN A CA 1
ATOM 1515 C C . ASN A 1 192 ? 16.026 12.687 11.786 1.00 33.41 192 ASN A C 1
ATOM 1517 O O . ASN A 1 192 ? 15.846 11.570 11.247 1.00 33.41 192 ASN A O 1
#

Solvent-accessible surface area (backbone atoms only — not comparable to full-atom values): 10607 Å² total; per-residue (Å²): 134,80,77,97,52,43,26,33,39,36,44,54,69,87,83,52,55,69,78,76,50,59,66,64,48,52,49,10,50,47,52,10,56,41,69,42,71,80,32,42,32,45,32,55,34,79,64,93,59,75,84,42,70,82,25,89,40,54,43,77,29,72,68,71,68,60,68,64,49,47,61,33,89,43,38,57,34,37,38,28,26,27,45,70,66,60,48,53,54,30,34,66,46,25,34,16,31,39,24,42,35,83,60,86,64,11,52,62,44,36,53,52,40,39,74,63,40,27,35,47,74,50,53,73,93,59,53,28,35,63,52,41,29,52,50,49,47,48,48,67,71,39,61,64,21,43,53,36,10,38,51,52,17,52,59,71,69,59,64,96,60,55,74,63,60,56,47,52,52,51,54,52,50,55,73,74,40,68,81,88,75,55,79,79,77,81,67,80,85,80,86,129

InterPro domains:
  IPR002213 UDP-glucuronosyl/UDP-glucosyltransferase [PF00201] (7-162)
  IPR002213 UDP-glucuronosyl/UDP-glucosyltransferase [cd03784] (3-157)
  IPR050271 UDP-glycosyltransferase [PTHR48043] (6-173)

Radius of gyration: 18.91 Å; Cα contacts (8 Å, |Δi|>4): 306; chains: 1; bounding box: 32×32×64 Å

Sequence (192 aa):
LMKKGPVVLVSFGTIAQPSAFPKDWIHGLVEGLGRLSNFTVIWRFDIDLPEAAQYPNIHLVPWLPQRDLLKHPNTKLFVTHAGYNSLLESTKEGVPMLLIPLFVDQFCNAIRAVRLGLGIKVFKNEISSDSIHDAASQVLNDPRFGERAKAVDAMLSDKLISAEKALSYRMELLSKHSTKHLPRLYVARNMN

Secondary structure (DSSP, 8-state):
---S--EEEEE-TTTS-GGGS-HHHHHHHHHHHHT-TTSEEEEE-SS--GGGGG-TTEEEES---HHHHHHSTTEEEEEE---HHHHHHHHHTT--EEE---STTHHHHHHHHHHTTSEEE--GGG--HHHHHHHHHHHHH-HHHHHHHHHHHHHHH--SS-HHHHHHHHHHHHHHS-TTSS----------

Mean predicted aligned error: 7.56 Å

Foldseek 3Di:
DPPLFAEEEEDADDPDAPVPDDPQLVLLQLLQVLVPLRYQYEYQHQDDDVSNVVRPSYDYDVDDPLLVLLLDPRYAEYEYLLDPVNLVSNLLSLHAYEHEHDDDCSVVSQVVCVVLLRAHYDYPVRRGSCVSNVRVCCSRVPCSNSVSSVVSNVVVVDDPDDPVRVVVVVVVVPVVDPPPPPDPPPPPPPDD